Protein AF-A0A520PS59-F1 (afdb_monomer_lite)

Sequence (248 aa):
MQRLPAQDRELFELVSRAAFVNPFGDERDALDIRIAQTEGDDPDLLNRLVRRIEGRLSALEEKGDLTPDAFPHDDWRLLEHAILFEAFHRFAERLDALIEEQLAAGEEPVEIDIAAAVLSRLTSRGLDRAHACRMLAFIWQLRRAYYFIASGLTGVSPSMRRLREAIWNDVFTHDLERYERTLHDRLEDFSVILRGETGTGKGAAAAAIGRSGFVPFDEDRGRFASSFTELFVPINLSQFPESLIESE

Radius of gyration: 19.74 Å; chains: 1; bounding box: 42×39×67 Å

Secondary structure (DSSP, 8-state):
-PPPPHHHHHHHHHHHHHHHS-TTSHHHHHHHHHHHT--S--TTHHHHHHHHHHHHHHHHHTTS---GGGS-HHHHHHHHHHHHHHHHHHTHHHHHHHHHHHHHHTTSPPB-TTHHHHHHHHHTTT--HHHHHHHHHHHHHHHHHHHHHHHHS---SHHHHHHHHHHHHHHH-S-HHHHHHHTTTTGGGS-------TTSSHHHHHHHHHTTS---EETTTTEESS-TTTT-----GGGS-GGGS---

Structure (mmCIF, N/CA/C/O backbone):
data_AF-A0A520PS59-F1
#
_entry.id   AF-A0A520PS59-F1
#
loop_
_atom_site.group_PDB
_atom_site.id
_atom_site.type_symbol
_atom_site.label_atom_id
_atom_site.label_alt_id
_atom_site.label_comp_id
_atom_site.label_asym_id
_atom_site.label_entity_id
_atom_site.label_seq_id
_atom_site.pdbx_PDB_ins_code
_atom_site.Cartn_x
_atom_site.Cartn_y
_atom_site.Cartn_z
_atom_site.occupancy
_atom_site.B_iso_or_equiv
_atom_site.auth_seq_id
_atom_site.auth_comp_id
_atom_site.auth_asym_id
_atom_site.auth_atom_id
_atom_site.pdbx_PDB_model_num
ATOM 1 N N . MET A 1 1 ? -24.982 3.875 18.35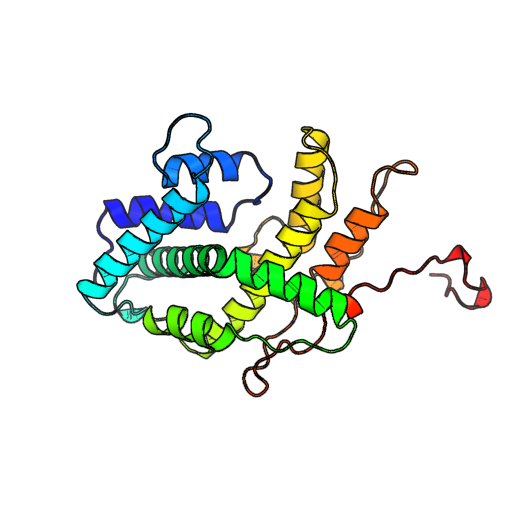5 1.00 78.88 1 MET A N 1
ATOM 2 C CA . MET A 1 1 ? -23.779 4.248 17.590 1.00 78.88 1 MET A CA 1
ATOM 3 C C . MET A 1 1 ? -22.917 5.154 18.456 1.00 78.88 1 MET A C 1
ATOM 5 O O . MET A 1 1 ? -23.380 6.211 18.878 1.00 78.88 1 MET A O 1
ATOM 9 N N . GLN A 1 2 ? -21.723 4.692 18.799 1.00 86.56 2 GLN A N 1
ATOM 10 C CA . GLN A 1 2 ? -20.669 5.427 19.487 1.00 86.56 2 GLN A CA 1
ATOM 11 C C . GLN A 1 2 ? -19.962 6.366 18.504 1.00 86.56 2 GLN A C 1
ATOM 13 O O . GLN A 1 2 ? -19.853 6.058 17.324 1.00 86.56 2 GLN A O 1
ATOM 18 N N . ARG A 1 3 ? -19.476 7.514 18.986 1.00 89.44 3 ARG A N 1
ATOM 19 C CA . ARG A 1 3 ? -18.611 8.405 18.200 1.00 89.44 3 ARG A CA 1
ATOM 20 C C . ARG A 1 3 ? -17.149 8.206 18.561 1.00 89.44 3 ARG A C 1
ATOM 22 O O . ARG A 1 3 ? -16.837 7.875 19.709 1.00 89.44 3 ARG A O 1
ATOM 29 N N . LEU A 1 4 ? -16.269 8.475 17.606 1.00 91.75 4 LEU A N 1
ATOM 30 C CA . LEU A 1 4 ? -14.841 8.559 17.877 1.00 91.75 4 LEU A CA 1
ATOM 31 C C . LEU A 1 4 ? -14.546 9.687 18.879 1.00 91.75 4 LEU A C 1
ATOM 33 O O . LEU A 1 4 ? -15.098 10.788 18.756 1.00 91.75 4 LEU A O 1
ATOM 37 N N . PRO A 1 5 ? -13.657 9.459 19.862 1.00 92.81 5 PRO A N 1
ATOM 38 C CA . PRO A 1 5 ? -13.093 10.545 20.650 1.00 92.81 5 PRO A CA 1
ATOM 39 C C . PRO A 1 5 ? -12.444 11.590 19.735 1.00 92.81 5 PRO A C 1
ATOM 41 O O . PRO A 1 5 ? -11.821 11.240 18.736 1.00 92.81 5 PRO A O 1
ATOM 44 N N . ALA A 1 6 ? -12.543 12.875 20.087 1.00 93.56 6 ALA A N 1
ATOM 45 C CA . ALA A 1 6 ? -12.080 13.968 19.222 1.00 93.56 6 ALA A CA 1
ATOM 46 C C . ALA A 1 6 ? -10.607 13.827 18.785 1.00 93.56 6 ALA A C 1
ATOM 48 O O . ALA A 1 6 ? -10.287 14.074 17.629 1.00 93.56 6 ALA A O 1
ATOM 49 N N . GLN A 1 7 ? -9.735 13.366 19.688 1.00 92.38 7 GLN A N 1
ATOM 50 C CA . GLN A 1 7 ? -8.316 13.129 19.395 1.00 92.38 7 GLN A CA 1
ATOM 51 C C . GLN A 1 7 ? -8.095 11.970 18.409 1.00 92.38 7 GLN A C 1
ATOM 53 O O . GLN A 1 7 ? -7.200 12.044 17.573 1.00 92.38 7 GLN A O 1
ATOM 58 N N . ASP A 1 8 ? -8.904 10.908 18.498 1.00 95.06 8 ASP A N 1
ATOM 59 C CA . ASP A 1 8 ? -8.833 9.774 17.567 1.00 95.06 8 ASP A CA 1
ATOM 60 C C . ASP A 1 8 ? -9.339 10.181 16.191 1.00 95.06 8 ASP A C 1
ATOM 62 O O . ASP A 1 8 ? -8.720 9.863 15.182 1.00 95.06 8 ASP A O 1
ATOM 66 N N . ARG A 1 9 ? -10.426 10.957 16.155 1.00 96.50 9 ARG A N 1
ATOM 67 C CA . ARG A 1 9 ? -10.966 11.501 14.914 1.00 96.50 9 ARG A CA 1
ATOM 68 C C . ARG A 1 9 ? -9.954 12.395 14.198 1.00 96.50 9 ARG A C 1
ATOM 70 O O . ARG A 1 9 ? -9.712 12.182 13.018 1.00 96.50 9 ARG A O 1
ATOM 77 N N . GLU A 1 10 ? -9.329 13.338 14.902 1.00 96.69 10 GLU A N 1
ATOM 78 C CA . GLU A 1 10 ? -8.304 14.219 14.323 1.00 96.69 10 GLU A CA 1
ATOM 79 C C . GLU A 1 10 ? -7.117 13.418 13.762 1.00 96.69 10 GLU A C 1
ATOM 81 O O . GLU A 1 10 ? -6.660 13.670 12.647 1.00 96.69 10 GLU A O 1
ATOM 86 N N . LEU A 1 11 ? -6.644 12.409 14.503 1.00 97.31 11 LEU A N 1
ATOM 87 C CA . LEU A 1 11 ? -5.582 11.525 14.030 1.00 97.31 11 LEU A CA 1
ATOM 88 C C . LEU A 1 11 ? -6.008 10.755 12.776 1.00 97.31 11 LEU A C 1
ATOM 90 O O . LEU A 1 11 ? -5.278 10.743 11.788 1.00 97.31 11 LEU A O 1
ATOM 94 N N . PHE A 1 12 ? -7.173 10.110 12.800 1.00 97.94 12 PHE A N 1
ATOM 95 C CA . PHE A 1 12 ? -7.631 9.287 11.685 1.00 97.94 12 PHE A CA 1
ATOM 96 C C . PHE A 1 12 ? -8.031 10.117 10.462 1.00 97.94 12 PHE A C 1
ATOM 98 O O . PHE A 1 12 ? -7.916 9.623 9.346 1.00 97.94 12 PHE A O 1
ATOM 105 N N . GLU A 1 13 ? -8.393 11.393 10.617 1.00 98.00 13 GLU A N 1
ATOM 106 C CA . GLU A 1 13 ? -8.518 12.335 9.497 1.00 98.00 13 GLU A CA 1
ATOM 107 C C . GLU A 1 13 ? -7.164 12.569 8.804 1.00 98.00 13 GLU A C 1
ATOM 109 O O . GLU A 1 13 ? -7.100 12.584 7.572 1.00 98.00 13 GLU A O 1
ATOM 114 N N . LEU A 1 14 ? -6.065 12.687 9.561 1.00 98.06 14 LEU A N 1
ATOM 115 C CA . LEU A 1 14 ? -4.718 12.778 8.982 1.00 98.06 14 LEU A CA 1
ATOM 116 C C . LEU A 1 14 ? -4.303 11.477 8.296 1.00 98.06 14 LEU A C 1
ATOM 118 O O . LEU A 1 14 ? -3.811 11.523 7.171 1.00 98.06 14 LEU A O 1
ATOM 122 N N . VAL A 1 15 ? -4.533 10.332 8.943 1.00 97.94 15 VAL A N 1
ATOM 123 C CA . VAL A 1 15 ? -4.216 9.007 8.383 1.00 97.94 15 VAL A CA 1
ATOM 124 C C . VAL A 1 15 ? -5.022 8.747 7.117 1.00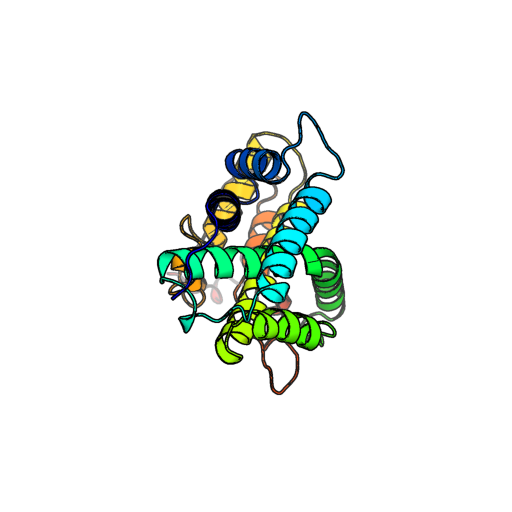 97.94 15 VAL A C 1
ATOM 126 O O . VAL A 1 15 ? -4.463 8.333 6.107 1.00 97.94 15 VAL A O 1
ATOM 129 N N . SER A 1 16 ? -6.318 9.067 7.136 1.00 97.00 16 SER A N 1
ATOM 130 C CA . SER A 1 16 ? -7.178 8.988 5.962 1.00 97.00 16 SER A CA 1
ATOM 131 C C . SER A 1 16 ? -6.608 9.825 4.826 1.00 97.00 16 SER A C 1
ATOM 133 O O . SER A 1 16 ? -6.505 9.319 3.722 1.00 97.00 16 SER A O 1
ATOM 135 N N . ARG A 1 17 ? -6.190 11.073 5.063 1.00 96.88 17 ARG A N 1
ATOM 136 C CA . ARG A 1 17 ? -5.547 11.871 4.008 1.00 96.88 17 ARG A CA 1
ATOM 137 C C . ARG A 1 17 ? -4.250 11.229 3.515 1.00 96.88 17 ARG A C 1
ATOM 139 O O . ARG A 1 17 ? -4.060 11.120 2.310 1.00 96.88 17 ARG A O 1
ATOM 146 N N . ALA A 1 18 ? -3.395 10.766 4.426 1.00 96.69 18 ALA A N 1
ATOM 147 C CA . ALA A 1 18 ? -2.115 10.139 4.089 1.00 96.69 18 ALA A CA 1
ATOM 148 C C . ALA A 1 18 ? -2.280 8.867 3.240 1.00 96.69 18 ALA A C 1
ATOM 150 O O . ALA A 1 18 ? -1.415 8.566 2.418 1.00 96.69 18 ALA A O 1
ATOM 151 N N . ALA A 1 19 ? -3.385 8.139 3.425 1.00 94.19 19 ALA A N 1
ATOM 152 C CA . ALA A 1 19 ? -3.718 6.937 2.668 1.00 94.19 19 ALA A CA 1
ATOM 153 C C . ALA A 1 19 ? -4.067 7.212 1.192 1.00 94.19 19 ALA A C 1
ATOM 155 O O . ALA A 1 19 ? -3.813 6.348 0.360 1.00 94.19 19 ALA A O 1
ATOM 156 N N . PHE A 1 20 ? -4.623 8.387 0.862 1.00 94.00 20 PHE A N 1
ATOM 157 C CA . PHE A 1 20 ? -5.093 8.703 -0.500 1.00 94.00 20 PHE A CA 1
ATOM 158 C C . PHE A 1 20 ? -4.221 9.704 -1.263 1.00 94.00 20 PHE A C 1
ATOM 160 O O . PHE A 1 20 ? -4.385 9.842 -2.475 1.00 94.00 20 PHE A O 1
ATOM 167 N N . VAL A 1 21 ? -3.300 10.409 -0.600 1.00 95.62 21 VAL A N 1
ATOM 168 C CA . VAL A 1 21 ? -2.315 11.243 -1.307 1.00 95.62 21 VAL A CA 1
ATOM 169 C C . VAL A 1 21 ? -1.244 10.380 -1.973 1.00 95.62 21 VAL A C 1
ATOM 171 O O . VAL A 1 21 ? -0.973 9.252 -1.561 1.00 95.62 21 VAL A O 1
ATOM 174 N N . ASN A 1 22 ? -0.591 10.932 -2.993 1.00 96.62 22 ASN A N 1
ATOM 175 C CA . ASN A 1 22 ? 0.493 10.252 -3.689 1.00 96.62 22 ASN A CA 1
ATOM 176 C C . ASN A 1 22 ? 1.676 9.982 -2.733 1.00 96.62 22 ASN A C 1
ATOM 178 O O . ASN A 1 22 ? 2.192 10.935 -2.142 1.00 96.62 22 ASN A O 1
ATOM 182 N N . PRO A 1 23 ? 2.157 8.731 -2.603 1.00 96.31 23 PRO A N 1
ATOM 183 C CA . PRO A 1 23 ? 3.205 8.374 -1.649 1.00 96.31 23 PRO A CA 1
ATOM 184 C C . PRO A 1 23 ? 4.585 8.952 -1.991 1.00 96.31 23 PRO A C 1
ATOM 186 O O . PRO A 1 23 ? 5.493 8.867 -1.172 1.00 96.31 23 PRO A O 1
ATOM 189 N N . PHE A 1 24 ? 4.760 9.521 -3.188 1.00 96.62 24 PHE A N 1
ATOM 190 C CA . PHE A 1 24 ? 5.997 10.176 -3.615 1.00 96.62 24 PHE A CA 1
ATOM 191 C C . PHE A 1 24 ? 5.923 11.707 -3.564 1.00 96.62 24 PHE A C 1
ATOM 193 O O . PHE A 1 24 ? 6.913 12.358 -3.892 1.00 96.62 24 PHE A O 1
ATOM 200 N N . GLY A 1 25 ? 4.774 12.276 -3.188 1.00 94.75 25 GLY A N 1
ATOM 201 C CA . GLY A 1 25 ? 4.555 13.720 -3.154 1.00 94.75 25 GLY A CA 1
ATOM 202 C C . GLY A 1 25 ? 4.915 14.369 -1.816 1.00 94.75 25 GLY A C 1
ATOM 203 O O . GLY A 1 25 ? 4.859 13.743 -0.761 1.00 94.75 25 GLY A O 1
ATOM 204 N N . ASP A 1 26 ? 5.202 15.672 -1.845 1.00 94.56 26 ASP A N 1
ATOM 205 C CA . ASP A 1 26 ? 5.560 16.452 -0.646 1.00 94.56 26 ASP A CA 1
ATOM 206 C C . ASP A 1 26 ? 4.434 16.488 0.410 1.00 94.56 26 ASP A C 1
ATOM 208 O O . ASP A 1 26 ? 4.698 16.589 1.609 1.00 94.56 26 ASP A O 1
ATOM 212 N N . GLU A 1 27 ? 3.165 16.387 -0.012 1.00 95.31 27 GLU A N 1
ATOM 213 C CA . GLU A 1 27 ? 2.033 16.315 0.922 1.00 95.31 27 GLU A CA 1
ATOM 214 C C . GLU A 1 27 ? 2.097 15.053 1.792 1.00 95.31 27 GLU A C 1
ATOM 216 O O . GLU A 1 27 ? 1.751 15.120 2.975 1.00 95.31 27 GLU A O 1
ATOM 221 N N . ARG A 1 28 ? 2.576 13.926 1.246 1.00 95.56 28 ARG A N 1
ATOM 222 C CA . ARG A 1 28 ? 2.731 12.691 2.016 1.00 95.56 28 ARG A CA 1
ATOM 223 C C . ARG A 1 28 ? 3.760 12.868 3.126 1.00 95.56 28 ARG A C 1
ATOM 225 O O . ARG A 1 28 ? 3.442 12.580 4.277 1.00 95.56 28 ARG A O 1
ATOM 232 N N . ASP A 1 29 ? 4.929 13.417 2.800 1.00 93.75 29 ASP A N 1
ATOM 233 C CA . ASP A 1 29 ? 5.997 13.685 3.772 1.00 93.75 29 ASP A CA 1
ATOM 234 C C . ASP A 1 29 ? 5.482 14.581 4.918 1.00 93.75 29 ASP A C 1
ATOM 236 O O . ASP A 1 29 ? 5.679 14.296 6.102 1.00 93.75 29 ASP A O 1
ATOM 240 N N . ALA A 1 30 ? 4.743 15.644 4.577 1.00 94.56 30 ALA A N 1
ATOM 241 C CA . ALA A 1 30 ? 4.166 16.557 5.561 1.00 94.56 30 ALA A CA 1
ATOM 242 C C . ALA A 1 30 ? 3.101 15.893 6.455 1.00 94.56 30 ALA A C 1
ATOM 244 O O . ALA A 1 30 ? 3.003 16.212 7.644 1.00 94.56 30 ALA A O 1
ATOM 245 N N . LEU A 1 31 ? 2.282 14.994 5.902 1.00 96.31 31 LEU A N 1
ATOM 246 C CA . LEU A 1 31 ? 1.282 14.248 6.668 1.00 96.31 31 LEU A CA 1
ATOM 247 C C . LEU A 1 31 ? 1.937 13.234 7.607 1.00 96.31 31 LEU A C 1
ATOM 249 O O . LEU A 1 31 ? 1.556 13.187 8.777 1.00 96.31 31 LEU A O 1
ATOM 253 N N . ASP A 1 32 ? 2.946 12.496 7.147 1.00 95.44 32 ASP A N 1
ATOM 254 C CA . ASP A 1 32 ? 3.640 11.491 7.958 1.00 95.44 32 ASP A CA 1
ATOM 255 C C . ASP A 1 32 ? 4.314 12.133 9.183 1.00 95.44 32 ASP A C 1
ATOM 257 O O . ASP A 1 32 ? 4.133 11.652 10.305 1.00 95.44 32 ASP A O 1
ATOM 261 N N . ILE A 1 33 ? 4.970 13.291 9.016 1.00 94.44 33 ILE A N 1
ATOM 262 C CA . ILE A 1 33 ? 5.545 14.080 10.125 1.00 94.44 33 ILE A CA 1
ATOM 263 C C . ILE A 1 33 ? 4.464 14.505 11.133 1.00 94.44 33 ILE A C 1
ATOM 265 O O . ILE A 1 33 ? 4.642 14.363 12.348 1.00 94.44 33 ILE A O 1
ATOM 269 N N . ARG A 1 34 ? 3.313 14.993 10.649 1.00 94.81 34 ARG A N 1
ATOM 270 C CA . ARG A 1 34 ? 2.196 15.425 11.510 1.00 94.81 34 ARG A CA 1
ATOM 271 C C . ARG A 1 34 ? 1.569 14.268 12.282 1.00 94.81 34 ARG A C 1
ATOM 273 O O . ARG A 1 34 ? 1.251 14.439 13.458 1.00 94.81 34 ARG A O 1
ATOM 280 N N . ILE A 1 35 ? 1.394 13.112 11.642 1.00 95.38 35 ILE A N 1
ATOM 281 C CA . ILE A 1 35 ? 0.863 11.898 12.276 1.00 95.38 35 ILE A CA 1
ATOM 282 C C . ILE A 1 35 ? 1.846 11.405 13.340 1.00 95.38 35 ILE A C 1
ATOM 284 O O . ILE A 1 35 ? 1.437 11.119 14.467 1.00 95.38 35 ILE A O 1
ATOM 288 N N . ALA A 1 36 ? 3.140 11.351 13.018 1.00 93.62 36 ALA A N 1
ATOM 289 C CA . ALA A 1 36 ? 4.179 10.948 13.960 1.00 93.62 36 ALA A CA 1
ATOM 290 C C . ALA A 1 36 ? 4.330 11.919 15.142 1.00 93.62 36 ALA A C 1
ATOM 292 O O . ALA A 1 36 ? 4.761 11.494 16.214 1.00 93.62 36 ALA A O 1
ATOM 293 N N . GLN A 1 37 ? 3.948 13.192 14.966 1.00 91.56 37 GLN A N 1
ATOM 294 C CA . GLN A 1 37 ? 4.253 14.294 15.887 1.00 91.56 37 GLN A CA 1
ATOM 295 C C . GLN A 1 37 ? 5.756 14.390 16.177 1.00 91.56 37 GLN A C 1
ATOM 297 O O . GLN A 1 37 ? 6.173 14.519 17.328 1.00 91.56 37 GLN A O 1
ATOM 302 N N . THR A 1 38 ? 6.561 14.290 15.121 1.00 87.94 38 THR A N 1
ATOM 303 C CA . THR A 1 38 ? 8.017 14.442 15.194 1.00 87.94 38 THR A CA 1
ATOM 304 C C . THR A 1 38 ? 8.451 15.765 14.566 1.00 87.94 38 THR A C 1
ATOM 306 O O . THR A 1 38 ? 7.679 16.412 13.855 1.00 87.94 38 THR A O 1
ATOM 309 N N . GLU A 1 39 ? 9.685 16.175 14.840 1.00 80.06 39 GLU A N 1
ATOM 310 C CA . GLU A 1 39 ? 10.307 17.368 14.267 1.00 80.06 39 GLU A CA 1
ATOM 311 C C . GLU A 1 39 ? 11.635 16.990 13.605 1.00 80.06 39 GLU A C 1
ATOM 313 O O . GLU A 1 39 ? 12.384 16.163 14.123 1.00 80.06 39 GLU A O 1
ATOM 318 N N . GLY A 1 40 ? 11.954 17.642 12.486 1.00 76.31 40 GLY A N 1
ATOM 319 C CA . GLY A 1 40 ? 13.201 17.403 11.761 1.00 76.31 40 GLY A CA 1
ATOM 320 C C . GLY A 1 40 ? 13.221 16.085 10.983 1.00 76.31 40 GLY A C 1
ATOM 321 O O . GLY A 1 40 ? 12.179 15.534 10.634 1.00 76.31 40 GLY A O 1
ATOM 322 N N . ASP A 1 41 ? 14.431 15.630 10.663 1.00 82.19 41 ASP A N 1
ATOM 323 C CA . ASP A 1 41 ? 14.678 14.370 9.959 1.00 82.19 41 ASP A CA 1
ATOM 324 C C . ASP A 1 41 ? 14.733 13.227 10.985 1.00 82.19 41 ASP A C 1
ATOM 326 O O . ASP A 1 41 ? 15.689 13.121 11.757 1.00 82.19 41 ASP A O 1
ATOM 330 N N . ASP A 1 42 ? 13.668 12.424 11.047 1.00 87.44 42 ASP A N 1
ATOM 331 C CA . ASP A 1 42 ? 13.532 11.286 11.961 1.00 87.44 42 ASP A CA 1
ATOM 332 C C . ASP A 1 42 ? 13.659 9.972 11.175 1.00 87.44 42 ASP A C 1
ATOM 334 O O . ASP A 1 42 ? 12.712 9.573 10.490 1.00 87.44 42 ASP A O 1
ATOM 338 N N . PRO A 1 43 ? 14.791 9.253 11.287 1.00 87.69 43 PRO A N 1
ATOM 339 C CA . PRO A 1 43 ? 14.996 7.996 10.570 1.00 87.69 43 PRO A CA 1
ATOM 340 C C . PRO A 1 43 ? 13.983 6.897 10.928 1.00 87.69 43 PRO A C 1
ATOM 342 O O . PRO A 1 43 ? 13.838 5.941 10.172 1.00 87.69 43 PRO A O 1
ATOM 345 N N . ASP A 1 44 ? 13.293 7.012 12.071 1.00 91.19 44 ASP A N 1
ATOM 346 C CA . ASP A 1 44 ? 12.292 6.047 12.548 1.00 91.19 4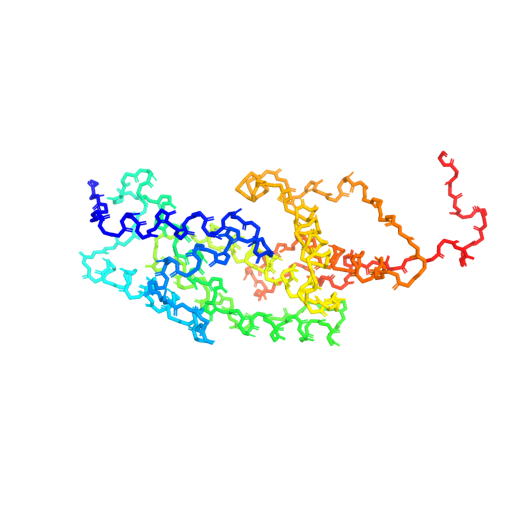4 ASP A CA 1
ATOM 347 C C . ASP A 1 44 ? 10.849 6.554 12.353 1.00 91.19 44 ASP A C 1
ATOM 349 O O . ASP A 1 44 ? 9.908 5.982 12.913 1.00 91.19 44 ASP A O 1
ATOM 353 N N . LEU A 1 45 ? 10.657 7.624 11.564 1.00 93.31 45 LEU A N 1
ATOM 354 C CA . LEU A 1 45 ? 9.371 8.297 11.336 1.00 93.31 45 LEU A CA 1
ATOM 355 C C . LEU A 1 45 ? 8.235 7.302 11.067 1.00 93.31 45 LEU A C 1
ATOM 357 O O . LEU A 1 45 ? 7.198 7.336 11.737 1.00 93.31 45 LEU A O 1
ATOM 361 N N . LEU A 1 46 ? 8.454 6.384 10.121 1.00 92.00 46 LEU A N 1
ATOM 362 C CA . LEU A 1 46 ? 7.455 5.404 9.705 1.00 92.00 46 LEU A CA 1
ATOM 363 C C . LEU A 1 46 ? 7.081 4.428 10.828 1.00 92.00 46 LEU A C 1
ATOM 365 O O . LEU A 1 46 ? 5.906 4.162 11.067 1.00 92.00 46 LEU A O 1
ATOM 369 N N . ASN A 1 47 ? 8.052 3.919 11.579 1.00 92.62 47 ASN A N 1
ATOM 370 C CA . ASN A 1 47 ? 7.747 3.011 12.683 1.00 92.62 47 ASN A CA 1
ATOM 371 C C . ASN A 1 47 ? 7.012 3.735 13.813 1.00 92.62 47 ASN A C 1
ATOM 373 O O . ASN A 1 47 ? 6.094 3.172 14.413 1.00 92.62 47 ASN A O 1
ATOM 377 N N . ARG A 1 48 ? 7.373 4.991 14.104 1.00 93.62 48 ARG A N 1
ATOM 378 C CA . ARG A 1 48 ? 6.676 5.802 15.113 1.00 93.62 48 ARG A CA 1
ATOM 379 C C . ARG A 1 48 ? 5.226 6.058 14.731 1.00 93.62 48 ARG A C 1
ATOM 381 O O . ARG A 1 48 ? 4.346 5.862 15.571 1.00 93.62 48 ARG A O 1
ATOM 388 N N . LEU A 1 49 ? 4.970 6.473 13.489 1.00 95.50 49 LEU A N 1
ATOM 389 C CA . LEU A 1 49 ? 3.609 6.766 13.040 1.00 95.50 49 LEU A CA 1
ATOM 390 C C . LEU A 1 49 ? 2.746 5.496 13.026 1.00 95.50 49 LEU A C 1
ATOM 392 O O . LEU A 1 49 ? 1.630 5.525 13.541 1.00 95.50 49 LEU A O 1
ATOM 396 N N . VAL A 1 50 ? 3.282 4.357 12.568 1.00 95.31 50 VAL A N 1
ATOM 397 C CA . VAL A 1 50 ? 2.560 3.072 12.576 1.00 95.31 50 VAL A CA 1
ATOM 398 C C . VAL A 1 50 ? 2.262 2.611 14.003 1.00 95.31 50 VAL A C 1
ATOM 400 O O . VAL A 1 50 ? 1.111 2.302 14.305 1.00 95.31 50 VAL A O 1
ATOM 403 N N . ARG A 1 51 ? 3.242 2.653 14.919 1.00 95.56 51 ARG A N 1
ATOM 404 C CA . ARG A 1 51 ? 3.030 2.307 16.340 1.00 95.56 51 ARG A CA 1
ATOM 405 C C . ARG A 1 51 ? 1.989 3.196 17.008 1.00 95.56 51 ARG A C 1
ATOM 407 O O . ARG A 1 51 ? 1.219 2.724 17.842 1.00 95.56 51 ARG A O 1
ATOM 414 N N . ARG A 1 52 ? 1.960 4.485 16.664 1.00 96.00 52 ARG A N 1
ATOM 415 C CA . ARG A 1 52 ? 0.950 5.417 17.172 1.00 96.00 52 ARG A CA 1
ATOM 416 C C . ARG A 1 52 ? -0.447 4.999 16.720 1.00 96.00 52 ARG A C 1
ATOM 418 O O . ARG A 1 52 ? -1.344 4.937 17.556 1.00 96.00 52 ARG A O 1
ATOM 425 N N . ILE A 1 53 ? -0.627 4.718 15.429 1.00 96.75 53 ILE A N 1
ATOM 426 C CA . ILE A 1 53 ? -1.915 4.287 14.870 1.00 96.75 53 ILE A CA 1
ATOM 427 C C . ILE A 1 53 ? -2.340 2.958 15.500 1.00 96.75 53 ILE A C 1
ATOM 429 O O . ILE A 1 53 ? -3.454 2.862 16.009 1.00 96.75 53 ILE A O 1
ATOM 433 N N . GLU A 1 54 ? -1.437 1.975 15.555 1.00 95.56 54 GLU A N 1
ATOM 434 C CA . GLU A 1 54 ? -1.688 0.674 16.181 1.00 95.56 54 GLU A CA 1
ATOM 435 C C . GLU A 1 54 ? -2.114 0.831 17.645 1.00 95.56 54 GLU A C 1
ATOM 437 O O . GLU A 1 54 ? -3.140 0.289 18.043 1.00 95.56 54 GLU A O 1
ATOM 442 N N . GLY A 1 55 ? -1.398 1.639 18.433 1.00 95.44 55 GLY A N 1
ATOM 443 C CA . GLY A 1 55 ? -1.743 1.887 19.833 1.00 95.44 55 GLY A CA 1
ATOM 444 C C . GLY A 1 55 ? -3.126 2.520 20.018 1.00 95.44 55 GLY A C 1
ATOM 445 O O . GLY A 1 55 ? -3.821 2.197 20.982 1.00 95.44 55 GLY A O 1
ATOM 446 N N . ARG A 1 56 ? -3.557 3.400 19.102 1.00 95.38 56 ARG A N 1
ATOM 447 C CA . ARG A 1 56 ? -4.909 3.987 19.142 1.00 95.38 56 ARG A CA 1
ATOM 448 C C . ARG A 1 56 ? -5.989 2.992 18.731 1.00 95.38 56 ARG A C 1
ATOM 450 O O . ARG A 1 56 ? -7.021 2.957 19.394 1.00 95.38 56 ARG A O 1
ATOM 457 N N . LEU A 1 57 ? -5.748 2.175 17.706 1.00 95.00 57 LEU A N 1
ATOM 458 C CA . LEU A 1 57 ? -6.671 1.110 17.300 1.00 95.00 57 LEU A CA 1
ATOM 459 C C . LEU A 1 57 ? -6.859 0.086 18.429 1.00 95.00 57 LEU A C 1
ATOM 461 O O . LEU A 1 57 ? -7.991 -0.148 18.844 1.00 95.00 57 LEU A O 1
ATOM 465 N N . SER A 1 58 ? -5.769 -0.413 19.022 1.00 94.06 58 SER A N 1
ATOM 466 C CA . SER A 1 58 ? -5.829 -1.366 20.140 1.00 94.06 58 SER A CA 1
ATOM 467 C C . SER A 1 58 ? -6.560 -0.793 21.361 1.00 94.06 58 SER A C 1
ATOM 469 O O . SER A 1 58 ? -7.378 -1.471 21.972 1.00 94.06 58 SER A O 1
ATOM 471 N N . ALA A 1 59 ? -6.339 0.483 21.698 1.00 93.50 59 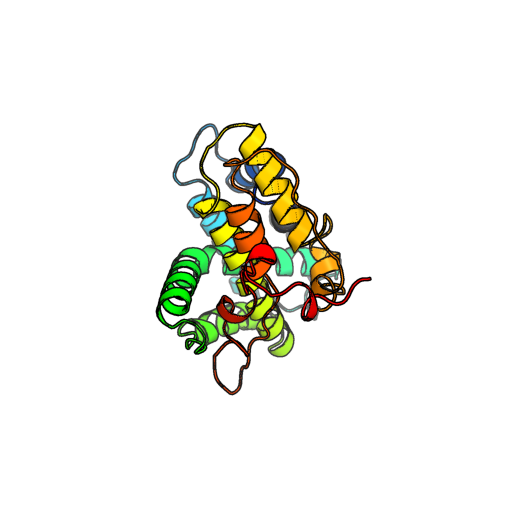ALA A N 1
ATOM 472 C CA . ALA A 1 59 ? -7.038 1.128 22.814 1.00 93.50 59 ALA A CA 1
ATOM 473 C C . ALA A 1 59 ? -8.547 1.325 22.569 1.00 93.50 59 ALA A C 1
ATOM 475 O O . ALA A 1 59 ? -9.302 1.529 23.525 1.00 93.50 59 ALA A O 1
ATOM 476 N N . LEU A 1 60 ? -8.989 1.342 21.307 1.00 92.19 60 LEU A N 1
ATOM 477 C CA . LEU A 1 60 ? -10.407 1.360 20.955 1.00 92.19 60 LEU A CA 1
ATOM 478 C C . LEU A 1 60 ? -10.998 -0.054 20.994 1.00 92.19 60 LEU A C 1
ATOM 480 O O . LEU A 1 60 ? -12.075 -0.209 21.561 1.00 92.19 60 LEU A O 1
ATOM 484 N N . GLU A 1 61 ? -10.271 -1.062 20.502 1.00 90.00 61 GLU A N 1
ATOM 485 C CA . GLU A 1 61 ? -10.642 -2.486 20.603 1.00 90.00 61 GLU A CA 1
ATOM 486 C C . GLU A 1 61 ? -10.829 -2.933 22.060 1.00 90.00 61 GLU A C 1
ATOM 488 O O . GLU A 1 61 ? -11.810 -3.589 22.396 1.00 90.00 61 GLU A O 1
ATOM 493 N N . GLU A 1 62 ? -9.938 -2.518 22.968 1.00 89.31 62 GLU A N 1
ATOM 494 C CA . GLU A 1 62 ? -10.051 -2.825 24.403 1.00 89.31 62 GLU A CA 1
ATOM 495 C C . GLU A 1 62 ? -11.319 -2.242 25.052 1.00 89.31 62 GLU A C 1
ATOM 497 O O . GLU A 1 62 ? -11.777 -2.732 26.086 1.00 89.31 62 GLU A O 1
ATOM 502 N N . LYS A 1 63 ? -11.893 -1.180 24.470 1.00 86.00 63 LYS A N 1
ATOM 503 C CA . LYS A 1 63 ? -13.111 -0.526 24.975 1.00 86.00 63 LYS A CA 1
ATOM 504 C C . LYS A 1 63 ? -14.392 -1.114 24.388 1.00 86.00 63 LYS A C 1
ATOM 506 O O . LYS A 1 63 ? -15.467 -0.803 24.904 1.00 86.00 63 LYS A O 1
ATOM 511 N N . GLY A 1 64 ? -14.294 -1.926 23.340 1.00 82.12 64 GLY A N 1
ATOM 512 C CA . GLY A 1 64 ? -15.423 -2.574 22.686 1.00 82.12 64 GLY A CA 1
ATOM 513 C C . GLY A 1 64 ? -15.116 -2.965 21.245 1.00 82.12 64 GLY A C 1
ATOM 514 O O . GLY A 1 64 ? -14.132 -2.523 20.655 1.00 82.12 64 GLY A O 1
ATOM 515 N N . ASP A 1 65 ? -15.997 -3.776 20.666 1.00 78.81 65 ASP A N 1
ATOM 516 C CA . ASP A 1 65 ? -15.806 -4.292 19.315 1.00 78.81 65 ASP A CA 1
ATOM 517 C C . ASP A 1 65 ? -15.839 -3.164 18.273 1.00 78.81 65 ASP A C 1
ATOM 519 O O . ASP A 1 65 ? -16.802 -2.393 18.171 1.00 78.81 65 ASP A O 1
ATOM 523 N N . LEU A 1 66 ? -14.789 -3.101 17.452 1.00 87.75 66 LEU A N 1
ATOM 524 C CA . LEU A 1 66 ? -14.761 -2.263 16.261 1.00 87.75 66 LEU A CA 1
ATOM 525 C C . LEU A 1 66 ? -15.643 -2.921 15.204 1.00 87.75 66 LEU A C 1
ATOM 527 O O . LEU A 1 66 ? -15.225 -3.869 14.551 1.00 87.75 66 LEU A O 1
ATOM 531 N N . THR A 1 67 ? -16.878 -2.449 15.060 1.00 87.94 67 THR A N 1
ATOM 532 C CA . THR A 1 67 ? -17.808 -2.931 14.031 1.00 87.94 67 THR A CA 1
ATOM 533 C C . THR A 1 67 ? -18.399 -1.755 13.257 1.00 87.94 67 THR A C 1
ATOM 535 O O . THR A 1 67 ? -18.615 -0.696 13.856 1.00 87.94 67 THR A O 1
ATOM 538 N N . PRO A 1 68 ? -18.714 -1.919 11.958 1.00 89.00 68 PRO A N 1
ATOM 539 C CA . PRO A 1 68 ? -19.325 -0.859 11.156 1.00 89.00 68 PRO A CA 1
ATOM 540 C C . PRO A 1 68 ? -20.594 -0.274 11.789 1.00 89.00 68 PRO A C 1
ATOM 542 O O . PRO A 1 68 ? -20.749 0.943 11.868 1.00 89.00 68 PRO A O 1
ATOM 545 N N . ASP A 1 69 ? -21.465 -1.128 12.333 1.00 90.62 69 ASP A N 1
ATOM 546 C CA . ASP A 1 69 ? -22.744 -0.717 12.930 1.00 90.62 69 ASP A CA 1
ATOM 547 C C . ASP A 1 69 ? -22.585 0.041 14.260 1.00 90.62 69 ASP A C 1
ATOM 549 O O . ASP A 1 69 ? -23.501 0.742 14.716 1.00 90.62 69 ASP A O 1
ATOM 553 N N . ALA A 1 70 ? -21.421 -0.069 14.907 1.00 90.69 70 ALA A N 1
ATOM 554 C CA . ALA A 1 70 ? -21.146 0.637 16.148 1.00 90.69 70 ALA A CA 1
ATOM 555 C C . ALA A 1 70 ? -20.879 2.133 15.930 1.00 90.69 70 ALA A C 1
ATOM 557 O O . ALA A 1 70 ? -21.099 2.898 16.870 1.00 90.69 70 ALA A O 1
ATOM 558 N N . PHE A 1 71 ? -20.493 2.582 14.730 1.00 93.31 71 PHE A N 1
ATOM 559 C CA . PHE A 1 71 ? -20.050 3.958 14.470 1.00 93.31 71 PHE A CA 1
ATOM 560 C C . PHE A 1 71 ? -20.871 4.651 13.375 1.00 93.31 71 PHE A C 1
ATOM 562 O O . PHE A 1 71 ? -21.325 4.000 12.439 1.00 93.31 71 PHE A O 1
ATOM 569 N N . PRO A 1 72 ? -21.082 5.983 13.445 1.00 94.31 72 PRO A N 1
ATOM 570 C CA . PRO A 1 72 ? -21.566 6.754 12.303 1.00 94.31 72 PRO A CA 1
ATOM 571 C C . PRO A 1 72 ? -20.713 6.486 11.067 1.00 94.31 72 PRO A C 1
ATOM 573 O O . PRO A 1 72 ? -19.500 6.360 11.190 1.00 94.31 72 PRO A O 1
ATOM 576 N N . HIS A 1 73 ? -21.335 6.490 9.889 1.00 93.25 73 HIS A N 1
ATOM 577 C CA . HIS A 1 73 ? -20.659 6.224 8.616 1.00 93.25 73 HIS A CA 1
ATOM 578 C C . HIS A 1 73 ? -19.337 6.999 8.456 1.00 93.25 73 HIS A C 1
ATOM 580 O O . HIS A 1 73 ? -18.315 6.419 8.108 1.00 93.25 73 HIS A O 1
ATOM 586 N N . ASP A 1 74 ? -19.331 8.295 8.781 1.00 94.44 74 ASP A N 1
ATOM 587 C CA . ASP A 1 74 ? -18.129 9.128 8.661 1.00 94.44 74 ASP A CA 1
ATOM 588 C C . ASP A 1 74 ? -17.007 8.716 9.625 1.00 94.44 74 ASP A C 1
ATOM 590 O O . ASP A 1 74 ? -15.838 8.801 9.262 1.00 94.44 74 ASP A O 1
ATOM 594 N N . ASP A 1 75 ? -17.354 8.270 10.835 1.00 95.44 75 ASP A N 1
ATOM 595 C CA . ASP A 1 75 ? -16.386 7.791 11.829 1.00 95.44 75 ASP A CA 1
ATOM 596 C C . ASP A 1 75 ? -15.868 6.397 11.448 1.00 95.44 75 ASP A C 1
ATOM 598 O O . ASP A 1 75 ? -14.668 6.142 11.550 1.00 95.44 75 ASP A O 1
ATOM 602 N N . TRP A 1 76 ? -16.750 5.514 10.963 1.00 95.25 76 TRP A N 1
ATOM 603 C CA . TRP A 1 76 ? -16.359 4.196 10.463 1.00 95.25 76 TRP A CA 1
ATOM 604 C C . TRP A 1 76 ? -15.386 4.312 9.290 1.00 95.25 76 TRP A C 1
ATOM 606 O O . TRP A 1 76 ? -14.346 3.667 9.300 1.00 95.25 76 TRP A O 1
ATOM 616 N N . ARG A 1 77 ? -15.661 5.198 8.327 1.00 94.94 77 ARG A N 1
ATOM 617 C CA . ARG A 1 77 ? -14.775 5.427 7.179 1.00 94.94 77 ARG A CA 1
ATOM 618 C C . ARG A 1 77 ? -13.354 5.807 7.614 1.00 94.94 77 ARG A C 1
ATOM 620 O O . ARG A 1 77 ? -12.379 5.307 7.066 1.00 94.94 77 ARG A O 1
ATOM 627 N N . LEU A 1 78 ? -13.219 6.669 8.624 1.00 96.88 78 LEU A N 1
ATOM 628 C CA . LEU A 1 78 ? -11.910 7.044 9.173 1.00 96.88 78 LEU A CA 1
ATOM 629 C C . LEU A 1 78 ? -11.210 5.869 9.874 1.00 96.88 78 LEU A C 1
ATOM 631 O O . LEU A 1 78 ? -9.999 5.704 9.723 1.00 96.88 78 LEU A O 1
ATOM 635 N N . LEU A 1 79 ? -11.963 5.055 10.619 1.00 96.12 79 LEU A N 1
ATOM 636 C CA . LEU A 1 79 ? -11.450 3.837 11.251 1.00 96.12 79 LEU A CA 1
ATOM 637 C C . LEU A 1 79 ? -10.968 2.825 10.216 1.00 96.12 79 LEU A C 1
ATOM 639 O O . LEU A 1 79 ? -9.850 2.337 10.331 1.00 96.12 79 LEU A O 1
ATOM 643 N N . GLU A 1 80 ? -11.773 2.550 9.195 1.00 96.12 80 GLU A N 1
ATOM 644 C CA . GLU A 1 80 ? -11.442 1.629 8.110 1.00 96.12 80 GLU A CA 1
ATOM 645 C C . GLU A 1 80 ? -10.138 2.044 7.421 1.00 96.12 80 GLU A C 1
ATOM 647 O O . GLU A 1 80 ? -9.213 1.239 7.307 1.00 96.12 80 GLU A O 1
ATOM 652 N N . HIS A 1 81 ? -9.988 3.329 7.083 1.00 96.94 81 HIS A N 1
ATOM 653 C CA . HIS A 1 81 ? -8.740 3.845 6.519 1.00 96.94 81 HIS A CA 1
ATOM 654 C C . HIS A 1 81 ? -7.547 3.656 7.460 1.00 96.94 81 HIS A C 1
ATOM 656 O O . HIS A 1 81 ? -6.466 3.286 7.006 1.00 96.94 81 HIS A O 1
ATOM 662 N N . ALA A 1 82 ? -7.720 3.874 8.766 1.00 97.44 82 ALA A N 1
ATOM 663 C CA . ALA A 1 82 ? -6.655 3.657 9.741 1.00 97.44 82 ALA A CA 1
ATOM 664 C C . ALA A 1 82 ? -6.275 2.173 9.876 1.00 97.44 82 ALA A C 1
ATOM 666 O O . ALA A 1 82 ? -5.088 1.856 9.967 1.00 97.44 82 ALA A O 1
ATOM 667 N N . ILE A 1 83 ? -7.258 1.268 9.842 1.00 97.00 83 ILE A N 1
ATOM 668 C CA . ILE A 1 83 ? -7.059 -0.188 9.875 1.00 97.00 83 ILE A CA 1
ATOM 669 C C . ILE A 1 83 ? -6.267 -0.644 8.646 1.00 97.00 83 ILE A C 1
ATOM 671 O O . ILE A 1 83 ? -5.281 -1.370 8.784 1.00 97.00 83 ILE A O 1
ATOM 675 N N . LEU A 1 84 ? -6.669 -0.192 7.456 1.00 97.19 84 LEU A N 1
ATOM 676 C CA . LEU A 1 84 ? -6.014 -0.533 6.193 1.00 97.19 84 LEU A CA 1
ATOM 677 C C . LEU A 1 84 ? -4.607 0.059 6.101 1.00 97.19 84 LEU A C 1
ATOM 679 O O . LEU A 1 84 ? -3.669 -0.641 5.719 1.00 97.19 84 LEU A O 1
ATOM 683 N N . PHE A 1 85 ? -4.439 1.321 6.500 1.00 97.31 85 PHE A N 1
ATOM 684 C CA . PHE A 1 85 ? -3.139 1.985 6.529 1.00 97.31 85 PHE A CA 1
ATOM 685 C C . PHE A 1 85 ? -2.172 1.261 7.470 1.00 97.31 85 PHE A C 1
ATOM 687 O O . PHE A 1 85 ? -1.019 1.023 7.112 1.00 97.31 85 PHE A O 1
ATOM 694 N N . GLU A 1 86 ? -2.623 0.890 8.668 1.00 97.06 86 GLU A N 1
ATOM 695 C CA . GLU A 1 86 ? -1.803 0.148 9.621 1.00 97.06 86 GLU A CA 1
ATOM 696 C C . GLU A 1 86 ? -1.416 -1.230 9.071 1.00 97.06 86 GLU A C 1
ATOM 698 O O . GLU A 1 86 ? -0.235 -1.576 9.091 1.00 97.06 86 GLU A O 1
ATOM 703 N N . ALA A 1 87 ? -2.370 -1.980 8.512 1.00 96.69 87 ALA A N 1
ATOM 704 C CA . ALA A 1 87 ? -2.100 -3.285 7.915 1.00 96.69 87 ALA A CA 1
ATOM 705 C C . ALA A 1 87 ? -1.093 -3.189 6.755 1.00 96.69 87 ALA A C 1
ATOM 707 O O . ALA A 1 87 ? -0.133 -3.959 6.716 1.00 96.69 87 ALA A O 1
ATOM 708 N N . PHE A 1 88 ? -1.259 -2.215 5.854 1.00 96.88 88 PHE A N 1
ATOM 709 C CA . PHE A 1 88 ? -0.345 -1.987 4.731 1.00 96.88 88 PHE A CA 1
ATOM 710 C C . PHE A 1 88 ? 1.107 -1.822 5.200 1.00 96.88 88 PHE A C 1
ATOM 712 O O . PHE A 1 88 ? 2.001 -2.497 4.692 1.00 96.88 88 PHE A O 1
ATOM 719 N N . HIS A 1 89 ? 1.347 -0.962 6.195 1.00 96.50 89 HIS A N 1
ATOM 720 C CA . HIS A 1 89 ? 2.708 -0.690 6.658 1.00 96.50 89 HIS A CA 1
ATOM 721 C C . HIS A 1 89 ? 3.263 -1.808 7.546 1.00 96.50 89 HIS A C 1
ATOM 723 O O . HIS A 1 89 ? 4.449 -2.114 7.466 1.00 96.50 89 HIS A O 1
ATOM 729 N N . ARG A 1 90 ? 2.426 -2.465 8.357 1.00 95.75 90 ARG A N 1
ATOM 730 C CA . ARG A 1 90 ? 2.864 -3.561 9.233 1.00 95.75 90 ARG A CA 1
ATOM 731 C C . ARG A 1 90 ? 3.386 -4.769 8.464 1.00 95.75 90 ARG A C 1
ATOM 733 O O . ARG A 1 90 ? 4.315 -5.424 8.923 1.00 95.75 90 ARG A O 1
ATOM 740 N N . PHE A 1 91 ? 2.786 -5.078 7.317 1.00 96.50 91 PHE A N 1
ATOM 741 C CA . PHE A 1 91 ? 3.194 -6.211 6.484 1.00 96.50 91 PHE A CA 1
ATOM 742 C C . PHE A 1 91 ? 4.141 -5.811 5.340 1.00 96.50 91 PHE A C 1
ATOM 744 O O . PHE A 1 91 ? 4.515 -6.663 4.538 1.00 96.50 91 PHE A O 1
ATOM 751 N N . ALA A 1 92 ? 4.568 -4.546 5.276 1.00 96.38 92 ALA A N 1
ATOM 752 C CA . ALA A 1 92 ? 5.332 -3.972 4.170 1.00 96.38 92 ALA A CA 1
ATOM 753 C C . ALA A 1 92 ? 6.643 -4.713 3.854 1.00 96.38 92 ALA A C 1
ATOM 755 O O . ALA A 1 92 ? 6.942 -4.937 2.682 1.00 96.38 92 ALA A O 1
ATOM 756 N N . GLU A 1 93 ? 7.414 -5.108 4.871 1.00 96.25 93 GLU A N 1
ATOM 757 C CA . GLU A 1 93 ? 8.675 -5.844 4.679 1.00 96.25 93 GLU A CA 1
ATOM 758 C C . GLU A 1 93 ? 8.434 -7.244 4.108 1.00 96.25 93 GLU A C 1
ATOM 760 O O . GLU A 1 93 ? 9.119 -7.683 3.187 1.00 96.25 93 GLU A O 1
ATOM 765 N N . ARG A 1 94 ? 7.425 -7.953 4.625 1.00 97.31 94 ARG A N 1
ATOM 766 C CA . ARG A 1 94 ? 7.117 -9.301 4.146 1.00 97.31 94 ARG A CA 1
ATOM 767 C C . ARG A 1 94 ? 6.497 -9.280 2.753 1.00 97.31 94 ARG A C 1
ATOM 769 O O . ARG A 1 94 ? 6.805 -10.159 1.953 1.00 97.31 94 ARG A O 1
ATOM 776 N N . LEU A 1 95 ? 5.676 -8.274 2.452 1.00 97.44 95 LEU A N 1
ATOM 777 C CA . LEU A 1 95 ? 5.170 -8.036 1.103 1.00 97.44 95 LEU A CA 1
ATOM 778 C C . LEU A 1 95 ? 6.320 -7.757 0.126 1.00 97.44 95 LEU A C 1
ATOM 780 O O . LEU A 1 95 ? 6.297 -8.308 -0.965 1.00 97.44 95 LEU A O 1
ATOM 784 N N . ASP A 1 96 ? 7.348 -6.993 0.509 1.00 98.12 96 ASP A N 1
ATOM 785 C CA . ASP A 1 96 ? 8.538 -6.802 -0.341 1.00 98.12 96 ASP A CA 1
ATOM 786 C C . ASP A 1 96 ? 9.270 -8.117 -0.604 1.00 98.12 96 ASP A C 1
ATOM 788 O O . ASP A 1 96 ? 9.597 -8.422 -1.749 1.00 98.12 96 ASP A O 1
ATOM 792 N N . ALA A 1 97 ? 9.451 -8.944 0.427 1.00 97.88 97 ALA A N 1
ATOM 793 C CA . ALA A 1 97 ? 10.033 -10.272 0.255 1.00 97.88 97 ALA A CA 1
ATOM 794 C C . ALA A 1 97 ? 9.189 -11.163 -0.682 1.00 97.88 97 ALA A C 1
ATOM 796 O O . ALA A 1 97 ? 9.747 -11.862 -1.523 1.00 97.88 97 ALA A O 1
ATOM 797 N N . LEU A 1 98 ? 7.851 -11.093 -0.614 1.00 97.25 98 LEU A N 1
ATOM 798 C CA . LEU A 1 98 ? 6.964 -11.803 -1.550 1.00 97.25 98 LEU A CA 1
ATOM 799 C C . LEU A 1 98 ? 7.138 -11.320 -2.997 1.00 97.25 98 LEU A C 1
ATOM 801 O O . LEU A 1 98 ? 7.030 -12.116 -3.928 1.00 97.25 98 LEU A O 1
ATOM 805 N N . ILE A 1 99 ? 7.406 -10.027 -3.210 1.00 97.81 99 ILE A N 1
ATOM 806 C CA . ILE A 1 99 ? 7.686 -9.483 -4.548 1.00 97.81 99 ILE A CA 1
ATOM 807 C C . ILE A 1 99 ? 8.964 -10.106 -5.106 1.00 97.81 99 ILE A C 1
ATOM 809 O O . ILE A 1 99 ? 8.991 -10.523 -6.264 1.00 97.81 99 ILE A O 1
ATOM 813 N N . GLU A 1 100 ? 10.010 -10.202 -4.291 1.00 97.81 100 GLU A N 1
ATOM 814 C CA . GLU A 1 100 ? 11.287 -10.804 -4.683 1.00 97.81 100 GLU A CA 1
ATOM 815 C C . GLU A 1 100 ? 11.168 -12.311 -4.935 1.00 97.81 100 GLU A C 1
ATOM 817 O O . GLU A 1 100 ? 11.681 -12.812 -5.938 1.00 97.81 100 GLU A O 1
ATOM 822 N N . GLU A 1 101 ? 10.428 -13.026 -4.086 1.00 97.44 101 GLU A N 1
ATOM 823 C CA . GLU A 1 101 ? 10.097 -14.442 -4.277 1.00 97.44 101 GLU A CA 1
ATOM 824 C C . GLU A 1 101 ? 9.341 -14.666 -5.593 1.00 97.44 101 GLU A C 1
ATOM 826 O O . GLU A 1 101 ? 9.713 -15.540 -6.379 1.00 97.44 101 GLU A O 1
ATOM 831 N N . GLN A 1 102 ? 8.333 -13.839 -5.888 1.00 96.94 102 GLN A N 1
ATOM 832 C CA . GLN A 1 102 ? 7.574 -13.931 -7.134 1.00 96.94 102 GLN A CA 1
ATOM 833 C C . GLN A 1 102 ? 8.430 -13.598 -8.365 1.00 96.94 102 GLN A C 1
ATOM 835 O O . GLN A 1 102 ? 8.283 -14.244 -9.403 1.00 96.94 102 GLN A O 1
ATOM 840 N N . LEU A 1 103 ? 9.353 -12.633 -8.265 1.00 96.62 103 LEU A N 1
ATOM 841 C CA . LEU A 1 103 ? 10.321 -12.347 -9.331 1.00 96.62 103 LEU A CA 1
ATOM 842 C C . LEU A 1 103 ? 11.237 -13.547 -9.605 1.00 96.62 103 LEU A C 1
ATOM 844 O O . LEU A 1 103 ? 11.562 -13.803 -10.763 1.00 96.62 103 LEU A O 1
ATOM 848 N N . ALA A 1 104 ? 11.644 -14.280 -8.565 1.00 97.12 104 ALA A N 1
ATOM 849 C CA . ALA A 1 104 ? 12.464 -15.481 -8.705 1.00 97.12 104 ALA A CA 1
ATOM 850 C C . ALA A 1 104 ? 11.676 -16.677 -9.269 1.00 97.12 104 ALA A C 1
ATOM 852 O O . ALA A 1 104 ? 12.237 -17.477 -10.018 1.00 97.12 104 ALA A O 1
ATOM 853 N N . ALA A 1 105 ? 10.388 -16.789 -8.931 1.00 95.88 105 ALA A N 1
ATOM 854 C CA . ALA A 1 105 ? 9.494 -17.837 -9.422 1.00 95.88 105 ALA A CA 1
ATOM 855 C C . ALA A 1 105 ? 9.019 -17.616 -10.872 1.00 95.88 105 ALA A C 1
ATOM 857 O O . ALA A 1 105 ? 8.625 -18.572 -11.541 1.00 95.88 105 ALA A O 1
ATOM 858 N N . GLY A 1 106 ? 9.075 -16.380 -11.378 1.00 95.50 106 GLY A N 1
ATOM 859 C CA . GLY A 1 106 ? 8.598 -16.045 -12.719 1.00 95.50 106 GLY A CA 1
ATOM 860 C C . GLY A 1 106 ? 7.076 -16.153 -12.813 1.00 95.50 106 GLY A C 1
ATOM 861 O O . GLY A 1 106 ? 6.368 -15.610 -11.967 1.00 95.50 106 GLY A O 1
ATOM 862 N N . GLU A 1 107 ? 6.576 -16.839 -13.841 1.00 94.38 107 GLU A N 1
ATOM 863 C CA . GLU A 1 107 ? 5.143 -16.914 -14.168 1.00 94.38 107 GLU A CA 1
ATOM 864 C C . GLU A 1 107 ? 4.321 -17.780 -13.195 1.00 94.38 107 GLU A C 1
ATOM 866 O O . GLU A 1 107 ? 3.104 -17.634 -13.140 1.00 94.38 107 GLU A O 1
ATOM 871 N N . GLU A 1 108 ? 4.944 -18.640 -12.380 1.00 93.06 108 GLU A N 1
ATOM 872 C CA . GLU A 1 108 ? 4.201 -19.439 -11.394 1.00 93.06 108 GLU A CA 1
ATOM 873 C C . GLU A 1 108 ? 3.815 -18.577 -10.175 1.00 93.06 108 GLU A C 1
ATOM 875 O O . GLU A 1 108 ? 4.707 -18.007 -9.537 1.00 93.06 108 GLU A O 1
ATOM 880 N N . PRO A 1 109 ? 2.524 -18.484 -9.803 1.00 93.12 109 PRO A N 1
ATOM 881 C CA . PRO A 1 109 ? 2.097 -17.724 -8.631 1.00 93.12 109 PRO A CA 1
ATOM 882 C C . PRO A 1 109 ? 2.654 -18.300 -7.326 1.00 93.12 109 PRO A C 1
ATOM 884 O O . PRO A 1 109 ? 2.513 -19.496 -7.055 1.00 93.12 109 PRO A O 1
ATOM 887 N N . VAL A 1 110 ? 3.231 -17.437 -6.487 1.00 93.00 110 VAL A N 1
ATOM 888 C CA . VAL A 1 110 ? 3.734 -17.826 -5.162 1.00 93.00 110 VAL A CA 1
ATOM 889 C C . VAL A 1 110 ? 2.623 -17.850 -4.109 1.00 93.00 110 VAL A C 1
ATOM 891 O O . VAL A 1 110 ? 1.681 -17.055 -4.141 1.00 93.00 110 VAL A O 1
ATOM 894 N N . GLU A 1 111 ? 2.754 -18.767 -3.152 1.00 90.44 111 GLU A N 1
ATOM 895 C CA . GLU A 1 111 ? 1.896 -18.840 -1.966 1.00 90.44 111 GLU A CA 1
ATOM 896 C C . GLU A 1 111 ? 2.111 -17.635 -1.041 1.00 90.44 111 GLU A C 1
ATOM 898 O O . GLU A 1 111 ? 3.227 -17.129 -0.907 1.00 90.44 111 GLU A O 1
ATOM 903 N N . ILE A 1 112 ? 1.051 -17.197 -0.357 1.00 93.31 112 ILE A N 1
ATOM 904 C CA . ILE A 1 112 ? 1.091 -16.024 0.525 1.00 93.31 112 ILE A CA 1
ATOM 905 C C . ILE A 1 112 ? 1.000 -16.486 1.982 1.00 93.31 112 ILE A C 1
ATOM 907 O O . ILE A 1 112 ? -0.075 -16.559 2.581 1.00 93.31 112 ILE A O 1
ATOM 911 N N . ASP A 1 113 ? 2.153 -16.744 2.591 1.00 92.69 113 ASP A N 1
ATOM 912 C CA . ASP A 1 113 ? 2.272 -17.187 3.988 1.00 92.69 113 ASP A CA 1
ATOM 913 C C . ASP A 1 113 ? 1.646 -16.216 5.012 1.00 92.69 113 ASP A C 1
ATOM 915 O O . ASP A 1 113 ? 1.212 -16.634 6.087 1.00 92.69 113 ASP A O 1
ATOM 919 N N . ILE A 1 114 ? 1.536 -14.927 4.675 1.00 95.00 114 ILE A N 1
ATOM 920 C CA . ILE A 1 114 ? 0.897 -13.909 5.522 1.00 95.00 114 ILE A CA 1
ATOM 921 C C . ILE A 1 114 ? -0.598 -13.696 5.275 1.00 95.00 114 ILE A C 1
ATOM 923 O O . ILE A 1 114 ? -1.206 -12.931 6.026 1.00 95.00 114 ILE A O 1
ATOM 927 N N . ALA A 1 115 ? -1.224 -14.352 4.292 1.00 95.75 115 ALA A N 1
ATOM 928 C CA . ALA A 1 115 ? -2.626 -14.091 3.948 1.00 95.75 115 ALA A CA 1
ATOM 929 C C . ALA A 1 115 ? -3.549 -14.274 5.162 1.00 95.75 115 ALA A C 1
ATOM 931 O O . ALA A 1 115 ? -4.316 -13.378 5.512 1.00 95.75 115 ALA A O 1
ATOM 932 N N . ALA A 1 116 ? -3.403 -15.387 5.887 1.00 95.69 116 ALA A N 1
ATOM 933 C CA . ALA A 1 116 ? -4.185 -15.648 7.093 1.00 95.69 116 ALA A CA 1
ATOM 934 C C . ALA A 1 116 ? -3.968 -14.584 8.185 1.00 95.69 116 ALA A C 1
ATOM 936 O O . ALA A 1 116 ? -4.921 -14.188 8.857 1.00 95.69 116 ALA A O 1
ATOM 937 N N . ALA A 1 117 ? -2.736 -14.091 8.349 1.00 96.56 117 ALA A N 1
ATOM 938 C CA . ALA A 1 117 ? -2.407 -13.070 9.341 1.00 96.56 117 ALA A CA 1
ATOM 939 C C . ALA A 1 117 ? -3.013 -11.703 8.987 1.00 96.56 117 ALA A C 1
ATOM 941 O O . ALA A 1 117 ? -3.550 -11.031 9.870 1.00 96.56 117 ALA A O 1
ATOM 942 N N . VAL A 1 118 ? -2.971 -11.310 7.709 1.00 96.94 118 VAL A N 1
ATOM 943 C CA . VAL A 1 118 ? -3.601 -10.074 7.223 1.00 96.94 118 VAL A CA 1
ATOM 944 C C . VAL A 1 118 ? -5.117 -10.164 7.386 1.00 96.94 118 VAL A C 1
ATOM 946 O O . VAL A 1 118 ? -5.714 -9.304 8.030 1.00 96.94 118 VAL A O 1
ATOM 949 N N . LEU A 1 119 ? -5.739 -11.235 6.883 1.00 97.12 119 LEU A N 1
ATOM 950 C CA . LEU A 1 119 ? -7.191 -11.416 6.942 1.00 97.12 119 LEU A CA 1
ATOM 951 C C . LEU A 1 119 ? -7.702 -11.475 8.384 1.00 97.12 119 LEU A C 1
ATOM 953 O O . LEU A 1 119 ? -8.714 -10.853 8.694 1.00 97.12 119 LEU A O 1
ATOM 957 N N . SER A 1 120 ? -6.996 -12.171 9.279 1.00 95.31 120 SER A N 1
ATOM 958 C CA . SER A 1 120 ? -7.335 -12.209 10.706 1.00 95.31 120 SER A CA 1
ATOM 959 C C . SER A 1 120 ? -7.302 -10.810 11.326 1.00 95.31 120 SER A C 1
ATOM 961 O O . SER A 1 120 ? -8.243 -10.418 12.006 1.00 95.31 120 SER A O 1
ATOM 963 N N . ARG A 1 121 ? -6.273 -10.012 11.017 1.00 93.88 121 ARG A N 1
ATOM 964 C CA . ARG A 1 121 ? -6.125 -8.652 11.554 1.00 93.88 121 ARG A CA 1
ATOM 965 C C . ARG A 1 121 ? -7.186 -7.677 11.043 1.00 93.88 121 ARG A C 1
ATOM 967 O O . ARG A 1 121 ? -7.630 -6.816 11.795 1.00 93.88 121 ARG A O 1
ATOM 974 N N . LEU A 1 122 ? -7.577 -7.789 9.774 1.00 96.19 122 LEU A N 1
ATOM 975 C CA . LEU A 1 122 ? -8.646 -6.964 9.206 1.00 96.19 122 LEU A CA 1
ATOM 976 C C . LEU A 1 122 ? -10.009 -7.365 9.786 1.00 96.19 122 LEU A C 1
ATOM 978 O O . LEU A 1 122 ? -10.773 -6.513 10.236 1.00 96.19 122 LEU A O 1
ATOM 982 N N . THR A 1 123 ? -10.290 -8.669 9.836 1.00 95.69 123 THR A N 1
ATOM 983 C CA . THR A 1 123 ? -11.584 -9.185 10.312 1.00 95.69 123 THR A CA 1
ATOM 984 C C . THR A 1 123 ? -11.785 -9.007 11.813 1.00 95.69 123 THR A C 1
ATOM 986 O O . THR A 1 123 ? -12.893 -8.691 12.240 1.00 95.69 123 THR A O 1
ATOM 989 N N . SER A 1 124 ? -10.724 -9.094 12.625 1.00 92.50 124 SER A N 1
ATOM 990 C CA . SER A 1 124 ? -10.797 -8.787 14.060 1.00 92.50 124 SER A CA 1
ATOM 991 C C . SER A 1 124 ? -11.128 -7.320 14.351 1.00 92.50 124 SER A C 1
ATOM 993 O O . SER A 1 124 ? -11.471 -6.990 15.481 1.00 92.50 124 SER A O 1
ATOM 995 N N . ARG A 1 125 ? -11.025 -6.439 13.348 1.00 93.56 125 ARG A N 1
ATOM 996 C CA . ARG A 1 125 ? -11.316 -5.001 13.443 1.00 93.56 125 ARG A CA 1
ATOM 997 C C . ARG A 1 125 ? -12.581 -4.591 12.686 1.00 93.56 125 ARG A C 1
ATOM 999 O O . ARG A 1 125 ? -12.751 -3.420 12.360 1.00 93.56 125 ARG A O 1
ATOM 1006 N N . GLY A 1 126 ? -13.457 -5.555 12.407 1.00 92.62 126 GLY A N 1
ATOM 1007 C CA . GLY A 1 126 ? -14.812 -5.303 11.918 1.00 92.62 126 GLY A CA 1
ATOM 1008 C C . GLY A 1 126 ? -14.996 -5.360 10.410 1.00 92.62 126 GLY A C 1
ATOM 1009 O O . GLY A 1 126 ? -16.130 -5.223 9.955 1.00 92.62 126 GLY A O 1
ATOM 1010 N N . LEU A 1 127 ? -13.934 -5.579 9.630 1.00 95.19 127 LEU A N 1
ATOM 1011 C CA . LEU A 1 127 ? -14.078 -5.797 8.193 1.00 95.19 127 LEU A CA 1
ATOM 1012 C C . LEU A 1 127 ? -14.687 -7.183 7.958 1.00 95.19 127 LEU A C 1
ATOM 1014 O O . LEU A 1 127 ? -14.235 -8.178 8.527 1.00 95.19 127 LEU A O 1
ATOM 1018 N N . ASP A 1 128 ? -15.693 -7.273 7.093 1.00 95.38 128 ASP A N 1
ATOM 1019 C CA . ASP A 1 128 ? -16.194 -8.576 6.673 1.00 95.38 128 ASP A CA 1
ATOM 1020 C C . ASP A 1 128 ? -15.139 -9.323 5.840 1.00 95.38 128 ASP A C 1
ATOM 1022 O O . ASP A 1 128 ? -14.224 -8.733 5.257 1.00 95.38 128 ASP A O 1
ATOM 1026 N N . ARG A 1 129 ? -15.262 -10.652 5.777 1.00 95.31 129 ARG A N 1
ATOM 1027 C CA . ARG A 1 129 ? -14.266 -11.508 5.122 1.00 95.31 129 ARG A CA 1
ATOM 1028 C C . ARG A 1 129 ? -14.097 -11.187 3.638 1.00 95.31 129 ARG A C 1
ATOM 1030 O O . ARG A 1 129 ? -12.967 -11.134 3.160 1.00 95.31 129 ARG A O 1
ATOM 1037 N N . ALA A 1 130 ? -15.193 -10.946 2.920 1.00 95.38 130 ALA A N 1
ATOM 1038 C CA . ALA A 1 130 ? -15.138 -10.674 1.489 1.00 95.38 130 ALA A CA 1
ATOM 1039 C C . ALA A 1 130 ? -14.463 -9.326 1.213 1.00 95.38 130 ALA A C 1
ATOM 1041 O O . ALA A 1 130 ? -13.671 -9.208 0.278 1.00 95.38 130 ALA A O 1
ATOM 1042 N N . HIS A 1 131 ? -14.752 -8.312 2.027 1.00 95.12 131 HIS A N 1
ATOM 1043 C CA . HIS A 1 131 ? -14.077 -7.024 1.958 1.00 95.12 131 HIS A CA 1
ATOM 1044 C C . HIS A 1 131 ? -12.591 -7.138 2.333 1.00 95.12 131 HIS A C 1
ATOM 1046 O O . HIS A 1 131 ? -11.750 -6.639 1.591 1.00 95.12 131 HIS A O 1
ATOM 1052 N N . ALA A 1 132 ? -12.238 -7.886 3.383 1.00 97.00 132 ALA A N 1
ATOM 1053 C CA . ALA A 1 132 ? -10.843 -8.142 3.749 1.00 97.00 132 ALA A CA 1
ATOM 1054 C C . ALA A 1 132 ? -10.042 -8.819 2.617 1.00 97.00 132 ALA A C 1
ATOM 1056 O O . ALA A 1 132 ? -8.907 -8.421 2.354 1.00 97.00 132 ALA A O 1
ATOM 1057 N N . CYS A 1 133 ? -10.629 -9.786 1.901 1.00 96.88 133 CYS A N 1
ATOM 1058 C CA . CYS A 1 133 ? -9.997 -10.421 0.738 1.00 96.88 133 CYS A CA 1
ATOM 1059 C C . CYS A 1 133 ? -9.767 -9.430 -0.417 1.00 96.88 133 CYS A C 1
ATOM 1061 O O . CYS A 1 133 ? -8.683 -9.417 -1.004 1.00 96.88 133 CYS A O 1
ATOM 1063 N N . ARG A 1 134 ? -10.738 -8.549 -0.709 1.00 95.62 134 ARG A N 1
ATOM 1064 C CA . ARG A 1 134 ? -10.555 -7.473 -1.706 1.00 95.62 134 ARG A CA 1
ATOM 1065 C C . ARG A 1 134 ? -9.444 -6.509 -1.296 1.00 95.62 134 ARG A C 1
ATOM 1067 O O . ARG A 1 134 ? -8.593 -6.166 -2.112 1.00 95.62 134 ARG A O 1
ATOM 1074 N N . MET A 1 135 ? -9.414 -6.120 -0.024 1.00 96.00 135 MET A N 1
ATOM 1075 C CA . MET A 1 135 ? -8.398 -5.214 0.506 1.00 96.00 135 MET A CA 1
ATOM 1076 C C . MET A 1 135 ? -7.004 -5.839 0.518 1.00 96.00 135 MET A C 1
ATOM 1078 O O . MET A 1 135 ? -6.036 -5.136 0.257 1.00 96.00 135 MET A O 1
ATOM 1082 N N . LEU A 1 136 ? -6.876 -7.153 0.727 1.00 97.50 136 LEU A N 1
ATOM 1083 C CA . LEU A 1 136 ? -5.597 -7.852 0.571 1.00 97.50 136 LEU A CA 1
ATOM 1084 C C . LEU A 1 136 ? -5.075 -7.766 -0.874 1.00 97.50 136 LEU A C 1
ATOM 1086 O O . LEU A 1 136 ? -3.903 -7.446 -1.077 1.00 97.50 136 LEU A O 1
ATOM 1090 N N . ALA A 1 137 ? -5.937 -7.984 -1.873 1.00 96.44 137 ALA A N 1
ATOM 1091 C CA . ALA A 1 137 ? -5.570 -7.818 -3.283 1.00 96.44 137 ALA A CA 1
ATOM 1092 C C . ALA A 1 137 ? -5.137 -6.378 -3.603 1.00 96.44 137 ALA A C 1
ATOM 1094 O O . ALA A 1 137 ? -4.144 -6.153 -4.299 1.00 96.44 137 ALA A O 1
ATOM 1095 N N . PHE A 1 138 ? -5.832 -5.393 -3.038 1.00 96.56 138 PHE A N 1
ATOM 1096 C CA . PHE A 1 138 ? -5.499 -3.990 -3.244 1.00 96.56 138 PHE A CA 1
ATOM 1097 C C . PHE A 1 138 ? -4.205 -3.561 -2.529 1.00 96.56 138 PHE A C 1
ATOM 1099 O O . PHE A 1 138 ? -3.360 -2.904 -3.134 1.00 96.56 138 PHE A O 1
ATOM 1106 N N . ILE A 1 139 ? -3.983 -4.000 -1.283 1.00 97.00 139 ILE A N 1
ATOM 1107 C CA . ILE A 1 139 ? -2.724 -3.805 -0.541 1.00 97.00 139 ILE A CA 1
ATOM 1108 C C . ILE A 1 139 ? -1.546 -4.380 -1.331 1.00 97.00 139 ILE A C 1
ATOM 1110 O O . ILE A 1 139 ? -0.505 -3.731 -1.448 1.00 97.00 139 ILE A O 1
ATOM 1114 N N . TRP A 1 140 ? -1.715 -5.571 -1.911 1.00 97.00 140 TRP A N 1
ATOM 1115 C CA . TRP A 1 140 ? -0.703 -6.186 -2.764 1.00 97.00 140 TRP A CA 1
ATOM 1116 C C . TRP A 1 140 ? -0.388 -5.345 -3.999 1.00 97.00 140 TRP A C 1
ATOM 1118 O O . TRP A 1 140 ? 0.782 -5.113 -4.312 1.00 97.00 140 TRP A O 1
ATOM 1128 N N . GLN A 1 141 ? -1.419 -4.832 -4.671 1.00 97.25 141 GLN A N 1
ATOM 1129 C CA . GLN A 1 141 ? -1.236 -3.952 -5.817 1.00 97.25 141 GLN A CA 1
ATOM 1130 C C . GLN A 1 141 ? -0.476 -2.672 -5.438 1.00 97.25 141 GLN A C 1
ATOM 1132 O O . GLN A 1 141 ? 0.548 -2.366 -6.054 1.00 97.25 141 GLN A O 1
ATOM 1137 N N . LEU A 1 142 ? -0.937 -1.965 -4.402 1.00 97.38 142 LEU A N 1
ATOM 1138 C CA . LEU A 1 142 ? -0.315 -0.741 -3.891 1.00 97.38 142 LEU A CA 1
ATOM 1139 C C . LEU A 1 142 ? 1.150 -0.963 -3.525 1.00 97.38 142 LEU A C 1
ATOM 1141 O O . LEU A 1 142 ? 2.016 -0.159 -3.880 1.00 97.38 142 LEU A O 1
ATOM 1145 N N . ARG A 1 143 ? 1.440 -2.065 -2.825 1.00 97.69 143 ARG A N 1
ATOM 1146 C CA . ARG A 1 143 ? 2.792 -2.340 -2.350 1.00 97.69 143 ARG A CA 1
ATOM 1147 C C . ARG A 1 143 ? 3.742 -2.656 -3.497 1.00 97.69 143 ARG A C 1
ATOM 1149 O O . ARG A 1 143 ? 4.841 -2.108 -3.518 1.00 97.69 143 ARG A O 1
ATOM 1156 N N . ARG A 1 144 ? 3.308 -3.447 -4.483 1.00 97.00 144 ARG A N 1
ATOM 1157 C CA . ARG A 1 144 ? 4.087 -3.702 -5.707 1.00 97.00 144 ARG A CA 1
ATOM 1158 C C . ARG A 1 144 ? 4.370 -2.435 -6.491 1.00 97.00 144 ARG A C 1
ATOM 1160 O O . ARG A 1 144 ? 5.514 -2.216 -6.882 1.00 97.00 144 ARG A O 1
ATOM 1167 N N . ALA A 1 145 ? 3.356 -1.598 -6.690 1.00 97.81 145 ALA A N 1
ATOM 1168 C CA . ALA A 1 145 ? 3.534 -0.331 -7.382 1.00 97.81 145 ALA A CA 1
ATOM 1169 C C . ALA A 1 145 ? 4.564 0.544 -6.673 1.00 97.81 145 ALA A C 1
ATOM 1171 O O . ALA A 1 145 ? 5.519 1.011 -7.295 1.00 97.81 145 ALA A O 1
ATOM 1172 N N . TYR A 1 146 ? 4.438 0.690 -5.352 1.00 98.00 146 TYR A N 1
ATOM 1173 C CA . TYR A 1 146 ? 5.417 1.423 -4.560 1.00 98.00 146 TYR A CA 1
ATOM 1174 C C . TYR A 1 146 ? 6.822 0.826 -4.709 1.00 98.00 146 TYR A C 1
ATOM 1176 O O . TYR A 1 146 ? 7.756 1.562 -5.020 1.00 98.00 146 TYR A O 1
ATOM 1184 N N . TYR A 1 147 ? 6.968 -0.495 -4.555 1.00 98.06 147 TYR A N 1
ATOM 1185 C CA . TYR A 1 147 ? 8.247 -1.198 -4.672 1.00 98.06 147 TYR A CA 1
ATOM 1186 C C . TYR A 1 147 ? 8.918 -0.923 -6.021 1.00 98.06 147 TYR A C 1
ATOM 1188 O O . TYR A 1 147 ? 10.059 -0.458 -6.048 1.00 98.06 147 TYR A O 1
ATOM 1196 N N . PHE A 1 148 ? 8.226 -1.136 -7.146 1.00 97.88 148 PHE A N 1
ATOM 1197 C CA . PHE A 1 148 ? 8.824 -0.968 -8.474 1.00 97.88 148 PHE A CA 1
ATOM 1198 C C . PHE A 1 148 ? 9.108 0.494 -8.829 1.00 97.88 148 PHE A C 1
ATOM 1200 O O . PHE A 1 148 ? 10.120 0.775 -9.470 1.00 97.88 148 PHE A O 1
ATOM 1207 N N . ILE A 1 149 ? 8.267 1.435 -8.398 1.00 97.75 149 ILE A N 1
ATOM 1208 C CA . ILE A 1 149 ? 8.488 2.867 -8.645 1.00 97.75 149 ILE A CA 1
ATOM 1209 C C . ILE A 1 149 ? 9.639 3.400 -7.776 1.00 97.75 149 ILE A C 1
ATOM 1211 O O . ILE A 1 149 ? 10.478 4.172 -8.253 1.00 97.75 149 ILE A O 1
ATOM 1215 N N . ALA A 1 150 ? 9.711 2.986 -6.509 1.00 96.19 150 ALA A N 1
ATOM 1216 C CA . ALA A 1 150 ? 10.748 3.420 -5.578 1.00 96.19 150 ALA A CA 1
ATOM 1217 C C . ALA A 1 150 ? 12.126 2.843 -5.942 1.00 96.19 150 ALA A C 1
ATOM 1219 O O . ALA A 1 150 ? 13.102 3.592 -5.996 1.00 96.19 150 ALA A O 1
ATOM 1220 N N . SER A 1 151 ? 12.201 1.538 -6.227 1.00 93.81 151 SER A N 1
ATOM 1221 C CA . SER A 1 151 ? 13.461 0.827 -6.497 1.00 93.81 151 SER A CA 1
ATOM 1222 C C . SER A 1 151 ? 13.901 0.874 -7.964 1.00 93.81 151 SER A C 1
ATOM 1224 O O . SER A 1 151 ? 15.097 0.921 -8.250 1.00 93.81 151 SER A O 1
ATOM 1226 N N . GLY A 1 152 ? 12.954 0.893 -8.907 1.00 92.12 152 GLY A N 1
ATOM 1227 C CA . GLY A 1 152 ? 13.241 0.805 -10.341 1.00 92.12 152 GLY A CA 1
ATOM 1228 C C . GLY A 1 152 ? 13.728 2.113 -10.967 1.00 92.12 152 GLY A C 1
ATOM 1229 O O . GLY A 1 152 ? 14.307 2.102 -12.053 1.00 92.12 152 GLY A O 1
ATOM 1230 N N . LEU A 1 153 ? 13.523 3.248 -10.295 1.00 93.31 153 LEU A N 1
ATOM 1231 C CA . LEU A 1 153 ? 13.903 4.575 -10.778 1.00 93.31 153 LEU A CA 1
ATOM 1232 C C . LEU A 1 153 ? 14.986 5.164 -9.874 1.00 93.31 153 LEU A C 1
ATOM 1234 O O . LEU A 1 153 ? 14.743 5.453 -8.705 1.00 93.31 153 LEU A O 1
ATOM 1238 N N . THR A 1 154 ? 16.188 5.380 -10.406 1.00 90.50 154 THR A N 1
ATOM 1239 C CA . THR A 1 154 ? 17.325 5.901 -9.630 1.00 90.50 154 THR A CA 1
ATOM 1240 C C . THR A 1 154 ? 17.316 7.429 -9.542 1.00 90.50 154 THR A C 1
ATOM 1242 O O . THR A 1 154 ? 17.090 8.119 -10.532 1.00 90.50 154 THR A O 1
ATOM 1245 N N . GLY A 1 155 ? 17.640 7.971 -8.363 1.00 90.19 155 GLY A N 1
ATOM 1246 C CA . GLY A 1 155 ? 17.881 9.403 -8.151 1.00 90.19 155 GLY A CA 1
ATOM 1247 C C . GLY A 1 155 ? 16.830 10.095 -7.279 1.00 90.19 155 GLY A C 1
ATOM 1248 O O . GLY A 1 155 ? 15.653 9.739 -7.279 1.00 90.19 155 GLY A O 1
ATOM 1249 N N . VAL A 1 156 ? 17.269 11.111 -6.536 1.00 91.44 156 VAL A N 1
ATOM 1250 C CA . VAL A 1 156 ? 16.466 11.826 -5.520 1.00 91.44 156 VAL A CA 1
ATOM 1251 C C . VAL A 1 156 ? 16.155 13.276 -5.905 1.00 91.44 156 VAL A C 1
ATOM 1253 O O . VAL A 1 156 ? 15.700 14.064 -5.084 1.00 91.44 156 VAL A O 1
ATOM 1256 N N . SER A 1 157 ? 16.420 13.661 -7.157 1.00 94.50 157 SER A N 1
ATOM 1257 C CA . SER A 1 157 ? 16.168 15.024 -7.627 1.00 94.50 157 SER A CA 1
ATOM 1258 C C . SER A 1 157 ? 14.663 15.345 -7.682 1.00 94.50 157 SER A C 1
ATOM 1260 O O . SER A 1 157 ? 13.840 14.438 -7.851 1.00 94.50 157 SER A O 1
ATOM 1262 N N . PRO A 1 158 ? 14.280 16.636 -7.677 1.00 95.62 158 PRO A N 1
ATOM 1263 C CA . PRO A 1 158 ? 12.882 17.039 -7.861 1.00 95.62 158 PRO A CA 1
ATOM 1264 C C . PRO A 1 158 ? 12.258 16.558 -9.182 1.00 95.62 158 PRO A C 1
ATOM 1266 O O . PRO A 1 158 ? 11.046 16.386 -9.279 1.00 95.62 158 PRO A O 1
ATOM 1269 N N . SER A 1 159 ? 13.058 16.343 -10.234 1.00 93.62 159 SER A N 1
ATOM 1270 C CA . SER A 1 159 ? 12.564 15.750 -11.485 1.00 93.62 159 SER A CA 1
ATOM 1271 C C . SER A 1 159 ? 12.215 14.271 -11.325 1.00 93.62 159 SER A C 1
ATOM 1273 O O . SER A 1 159 ? 11.188 13.841 -11.841 1.00 93.62 159 SER A O 1
ATOM 1275 N N . MET A 1 160 ? 13.023 13.509 -10.583 1.00 94.50 160 MET A N 1
ATOM 1276 C CA . MET A 1 160 ? 12.750 12.098 -10.317 1.00 94.50 160 MET A CA 1
ATOM 1277 C C . MET A 1 160 ? 11.561 11.914 -9.378 1.00 94.50 160 MET A C 1
ATOM 1279 O O . MET A 1 160 ? 10.780 10.992 -9.580 1.00 94.50 160 MET A O 1
ATOM 1283 N N . ARG A 1 161 ? 11.380 12.802 -8.391 1.00 95.62 161 ARG A N 1
ATOM 1284 C CA . ARG A 1 161 ? 10.179 12.811 -7.541 1.00 95.62 161 ARG A CA 1
ATOM 1285 C C . ARG A 1 161 ? 8.909 12.991 -8.381 1.00 95.62 161 ARG A C 1
ATOM 1287 O O . ARG A 1 161 ? 8.060 12.109 -8.377 1.00 95.62 161 ARG A O 1
ATOM 1294 N N . ARG A 1 162 ? 8.861 14.035 -9.221 1.00 95.62 162 ARG A N 1
ATOM 1295 C CA . ARG A 1 162 ? 7.736 14.276 -10.147 1.00 95.62 162 ARG A CA 1
ATOM 1296 C C . ARG A 1 162 ? 7.465 13.107 -11.094 1.00 95.62 162 ARG A C 1
ATOM 1298 O O . ARG A 1 162 ? 6.313 12.838 -11.407 1.00 95.62 162 ARG A O 1
ATOM 1305 N N . LEU A 1 163 ? 8.509 12.414 -11.555 1.00 95.38 163 LEU A N 1
ATOM 1306 C CA . LEU A 1 163 ? 8.340 11.216 -12.378 1.00 95.38 163 LEU A CA 1
ATOM 1307 C C . LEU A 1 163 ? 7.675 10.076 -11.591 1.00 95.38 163 LEU A C 1
ATOM 1309 O O . LEU A 1 163 ? 6.755 9.454 -12.112 1.00 95.38 163 LEU A O 1
ATOM 1313 N N . ARG A 1 164 ? 8.103 9.814 -10.348 1.00 97.56 164 ARG A N 1
ATOM 1314 C CA . ARG A 1 164 ? 7.472 8.797 -9.488 1.00 97.56 164 ARG A CA 1
ATOM 1315 C C . ARG A 1 164 ? 6.018 9.138 -9.177 1.00 97.56 164 ARG A C 1
ATOM 1317 O O . ARG A 1 164 ? 5.168 8.261 -9.272 1.00 97.56 164 ARG A O 1
ATOM 1324 N N . GLU A 1 165 ? 5.733 10.406 -8.880 1.00 97.06 165 GLU A N 1
ATOM 1325 C CA . GLU A 1 165 ? 4.363 10.884 -8.680 1.00 97.06 165 GLU A CA 1
ATOM 1326 C C . GLU A 1 165 ? 3.498 10.643 -9.924 1.00 97.06 165 GLU A C 1
ATOM 1328 O O . GLU A 1 165 ? 2.413 10.073 -9.820 1.00 97.06 165 GLU A O 1
ATOM 1333 N N . ALA A 1 166 ? 3.996 11.022 -11.106 1.00 95.94 166 ALA A N 1
ATOM 1334 C CA . ALA A 1 166 ? 3.278 10.845 -12.364 1.00 95.94 166 ALA A CA 1
ATOM 1335 C C . ALA A 1 166 ? 3.011 9.368 -12.678 1.00 95.94 166 ALA A C 1
ATOM 1337 O O . ALA A 1 166 ? 1.904 9.038 -13.082 1.00 95.94 166 ALA A O 1
ATOM 1338 N N . ILE A 1 167 ? 3.988 8.483 -12.454 1.00 96.50 167 ILE A N 1
ATOM 1339 C CA . ILE A 1 167 ? 3.819 7.039 -12.668 1.00 96.50 167 ILE A CA 1
ATOM 1340 C C . ILE A 1 167 ? 2.820 6.449 -11.670 1.00 96.50 167 ILE A C 1
ATOM 1342 O O . ILE A 1 167 ? 1.978 5.649 -12.052 1.00 96.50 167 ILE A O 1
ATOM 1346 N N . TRP A 1 168 ? 2.861 6.858 -10.401 1.00 97.44 168 TRP A N 1
ATOM 1347 C CA . TRP A 1 168 ? 1.861 6.417 -9.428 1.00 97.44 168 TRP A CA 1
ATOM 1348 C C . TRP A 1 168 ? 0.444 6.842 -9.839 1.00 97.44 168 TRP A C 1
ATOM 1350 O O . TRP A 1 168 ? -0.477 6.031 -9.806 1.00 97.44 168 TRP A O 1
ATOM 1360 N N . ASN A 1 169 ? 0.275 8.092 -10.280 1.00 95.38 169 ASN A N 1
ATOM 1361 C CA . ASN A 1 169 ? -1.017 8.589 -10.758 1.00 95.38 169 ASN A CA 1
ATOM 1362 C C . ASN A 1 169 ? -1.441 7.958 -12.091 1.00 95.38 169 ASN A C 1
ATOM 1364 O O . ASN A 1 169 ? -2.622 7.968 -12.413 1.00 95.38 169 ASN A O 1
ATOM 1368 N N . ASP A 1 170 ? -0.510 7.436 -12.880 1.00 94.44 170 ASP A N 1
ATOM 1369 C CA . ASP A 1 170 ? -0.814 6.663 -14.084 1.00 94.44 170 ASP A CA 1
ATOM 1370 C C . ASP A 1 170 ? -1.378 5.280 -13.711 1.00 94.44 170 ASP A C 1
ATOM 1372 O O . ASP A 1 170 ? -2.407 4.869 -14.238 1.00 94.44 170 ASP A O 1
ATOM 1376 N N . VAL A 1 171 ? -0.789 4.627 -12.700 1.00 94.50 171 VAL A N 1
ATOM 1377 C CA . VAL A 1 171 ? -1.243 3.323 -12.180 1.00 94.50 171 VAL A CA 1
ATOM 1378 C C . VAL A 1 171 ? -2.563 3.410 -11.407 1.00 94.50 171 VAL A C 1
ATOM 1380 O O . VAL A 1 171 ? -3.344 2.468 -11.456 1.00 94.50 171 VAL A O 1
ATOM 1383 N N . PHE A 1 172 ? -2.818 4.492 -10.664 1.00 94.44 172 PHE A N 1
ATOM 1384 C CA . PHE A 1 172 ? -3.951 4.573 -9.726 1.00 94.44 172 PHE A CA 1
ATOM 1385 C C . PHE A 1 172 ? -4.882 5.767 -9.937 1.00 94.44 172 PHE A C 1
ATOM 1387 O O . PHE A 1 172 ? -5.821 5.967 -9.166 1.00 94.44 172 PHE A O 1
ATOM 1394 N N . THR A 1 173 ? -4.657 6.580 -10.968 1.00 91.81 173 THR A N 1
ATOM 1395 C CA . THR A 1 173 ? -5.277 7.906 -11.122 1.00 91.81 173 THR A CA 1
ATOM 1396 C C . THR A 1 173 ? -4.897 8.882 -9.993 1.00 91.81 173 THR A C 1
ATOM 1398 O O . THR A 1 173 ? -4.074 8.591 -9.130 1.00 91.81 173 THR A O 1
ATOM 1401 N N . HIS A 1 174 ? -5.483 10.082 -10.005 1.00 89.00 174 HIS A N 1
ATOM 1402 C CA . HIS A 1 174 ? -5.318 11.068 -8.927 1.00 89.00 174 HIS A CA 1
ATOM 1403 C C . HIS A 1 174 ? -6.308 10.844 -7.767 1.00 89.00 174 HIS A C 1
ATOM 1405 O O . HIS A 1 174 ? -6.260 11.571 -6.778 1.00 89.00 174 HIS A O 1
ATOM 1411 N N . ASP A 1 175 ? -7.228 9.886 -7.908 1.00 89.69 175 ASP A N 1
ATOM 1412 C CA . ASP A 1 175 ? -8.282 9.572 -6.945 1.00 89.69 175 ASP A CA 1
ATOM 1413 C C . ASP A 1 175 ? -8.247 8.070 -6.646 1.00 89.69 175 ASP A C 1
ATOM 1415 O O . ASP A 1 175 ? -8.873 7.252 -7.327 1.00 89.69 175 ASP A O 1
ATOM 1419 N N . LEU A 1 176 ? -7.455 7.712 -5.634 1.00 90.19 176 LEU A N 1
ATOM 1420 C CA . LEU A 1 176 ? -7.215 6.320 -5.273 1.00 90.19 176 LEU A CA 1
ATOM 1421 C C . LEU A 1 176 ? -8.481 5.633 -4.720 1.00 90.19 176 LEU A C 1
ATOM 1423 O O . LEU A 1 176 ? -8.668 4.437 -4.938 1.00 90.19 176 LEU A O 1
ATOM 1427 N N . GLU A 1 177 ? -9.380 6.386 -4.075 1.00 88.50 177 GLU A N 1
ATOM 1428 C CA . GLU A 1 177 ? -10.675 5.878 -3.597 1.00 88.50 177 GLU A CA 1
ATOM 1429 C C . GLU A 1 177 ? -11.576 5.501 -4.779 1.00 88.50 177 GLU A C 1
ATOM 1431 O O . GLU A 1 177 ? -12.168 4.421 -4.822 1.00 88.50 177 GLU A O 1
ATOM 1436 N N . ARG A 1 178 ? -11.652 6.363 -5.797 1.00 89.88 178 ARG A N 1
ATOM 1437 C CA . ARG A 1 178 ? -12.391 6.053 -7.023 1.00 89.88 178 ARG A CA 1
ATOM 1438 C C . ARG A 1 178 ? -11.769 4.892 -7.791 1.00 89.88 178 ARG A C 1
ATOM 1440 O O . ARG A 1 178 ? -12.515 4.085 -8.359 1.00 89.88 178 ARG A O 1
ATOM 1447 N N . TYR A 1 179 ? -10.441 4.825 -7.831 1.00 92.56 179 TYR A N 1
ATOM 1448 C CA . TYR A 1 179 ? -9.729 3.733 -8.479 1.00 92.56 179 TYR A CA 1
ATOM 1449 C C . TYR A 1 179 ? -10.106 2.381 -7.870 1.00 92.56 179 TYR A C 1
ATOM 1451 O O . TYR A 1 179 ? -10.594 1.514 -8.598 1.00 92.56 179 TYR A O 1
ATOM 1459 N N . GLU A 1 180 ? -9.973 2.245 -6.546 1.00 90.19 180 GLU A N 1
ATOM 1460 C CA . GLU A 1 180 ? -10.307 1.018 -5.813 1.00 90.19 180 GLU A CA 1
ATOM 1461 C C . GLU A 1 180 ? -11.742 0.575 -6.117 1.00 90.19 180 GLU A C 1
ATOM 1463 O O . GLU A 1 180 ? -11.977 -0.561 -6.532 1.00 90.19 180 GLU A O 1
ATOM 1468 N N . ARG A 1 181 ? -12.693 1.511 -6.043 1.00 87.50 181 ARG A N 1
ATOM 1469 C CA . ARG A 1 181 ? -14.116 1.200 -6.196 1.00 87.50 181 ARG A CA 1
ATOM 1470 C C . ARG A 1 181 ? -14.552 0.844 -7.615 1.00 87.50 181 ARG A C 1
ATOM 1472 O O . ARG A 1 181 ? -15.571 0.170 -7.759 1.00 87.50 181 ARG A O 1
ATOM 1479 N N . THR A 1 182 ? -13.898 1.379 -8.654 1.00 87.81 182 THR A N 1
ATOM 1480 C CA . THR A 1 182 ? -14.482 1.368 -10.016 1.00 87.81 182 THR A CA 1
ATOM 1481 C C . THR A 1 182 ? -13.525 1.233 -11.198 1.00 87.81 182 THR A C 1
ATOM 1483 O O . THR A 1 182 ? -14.018 1.018 -12.302 1.00 87.81 182 THR A O 1
ATOM 1486 N N . LEU A 1 183 ? -12.211 1.417 -11.029 1.00 88.38 183 LEU A N 1
ATOM 1487 C CA . LEU A 1 183 ? -11.270 1.458 -12.164 1.00 88.38 183 LEU A CA 1
ATOM 1488 C C . LEU A 1 183 ? -10.173 0.392 -12.104 1.00 88.38 183 LEU A C 1
ATOM 1490 O O . LEU A 1 183 ? -9.379 0.308 -13.041 1.00 88.38 183 LEU A O 1
ATOM 1494 N N . HIS A 1 184 ? -10.118 -0.409 -11.039 1.00 84.00 184 HIS A N 1
ATOM 1495 C CA . HIS A 1 184 ? -9.055 -1.395 -10.841 1.00 84.00 184 HIS A CA 1
ATOM 1496 C C . HIS A 1 184 ? -8.969 -2.452 -11.954 1.00 84.00 184 HIS A C 1
ATOM 1498 O O . HIS A 1 184 ? -7.885 -2.959 -12.219 1.00 84.00 184 HIS A O 1
ATOM 1504 N N . ASP A 1 185 ? -10.082 -2.741 -12.629 1.00 83.19 185 ASP A N 1
ATOM 1505 C CA . ASP A 1 185 ? -10.209 -3.669 -13.759 1.00 83.19 185 ASP A CA 1
ATOM 1506 C C . ASP A 1 185 ? -10.323 -2.956 -15.120 1.00 83.19 185 ASP A C 1
ATOM 1508 O O . ASP A 1 185 ? -10.613 -3.590 -16.129 1.00 83.19 185 ASP A O 1
ATOM 1512 N N . ARG A 1 186 ? -10.146 -1.627 -15.162 1.00 84.00 186 ARG A N 1
ATOM 1513 C CA . ARG A 1 186 ? -10.348 -0.808 -16.372 1.00 84.00 186 ARG A CA 1
ATOM 1514 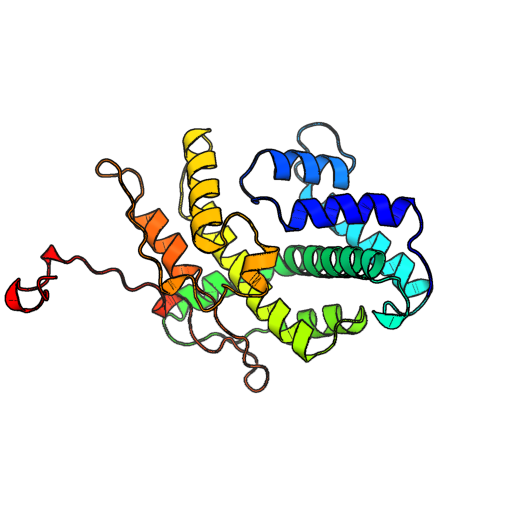C C . ARG A 1 186 ? -9.120 -0.035 -16.819 1.00 84.00 186 ARG A C 1
ATOM 1516 O O . ARG A 1 186 ? -9.092 0.414 -17.959 1.00 84.00 186 ARG A O 1
ATOM 1523 N N . LEU A 1 187 ? -8.130 0.188 -15.951 1.00 83.56 187 LEU A N 1
ATOM 1524 C CA . LEU A 1 187 ? -6.982 1.021 -16.333 1.00 83.56 187 LEU A CA 1
ATOM 1525 C C . LEU A 1 187 ? -6.106 0.405 -17.430 1.00 83.56 187 LEU A C 1
ATOM 1527 O O . LEU A 1 187 ? -5.454 1.150 -18.155 1.00 83.56 187 LEU A O 1
ATOM 1531 N N . GLU A 1 188 ? -6.154 -0.913 -17.619 1.00 77.44 188 GLU A N 1
ATOM 1532 C CA . GLU A 1 188 ? -5.489 -1.594 -18.738 1.00 77.44 188 GLU A CA 1
ATOM 1533 C C . GLU A 1 188 ? -6.063 -1.231 -20.121 1.00 77.44 188 GLU A C 1
ATOM 1535 O O . GLU A 1 188 ? -5.365 -1.375 -21.123 1.00 77.44 188 GLU A O 1
ATOM 1540 N N . ASP A 1 189 ? -7.279 -0.667 -20.184 1.00 83.19 189 ASP A N 1
ATOM 1541 C CA . ASP A 1 189 ? -7.896 -0.184 -21.429 1.00 83.19 189 ASP A CA 1
ATOM 1542 C C . ASP A 1 189 ? -7.225 1.102 -21.969 1.00 83.19 189 ASP A C 1
ATOM 1544 O O . ASP A 1 189 ? -7.497 1.524 -23.097 1.00 83.19 189 ASP A O 1
ATOM 1548 N N . PHE A 1 190 ? -6.382 1.778 -21.176 1.00 86.75 190 PHE A N 1
ATOM 1549 C CA . PHE A 1 190 ? -5.811 3.080 -21.527 1.00 86.75 190 PHE A CA 1
ATOM 1550 C C . PHE A 1 190 ? -4.332 2.976 -21.898 1.00 86.75 190 PHE A C 1
ATOM 1552 O O . PHE A 1 190 ? -3.486 2.558 -21.112 1.00 86.75 190 PHE A O 1
ATOM 1559 N N . SER A 1 191 ? -3.987 3.433 -23.102 1.00 89.81 191 SER A N 1
ATOM 1560 C CA . SER A 1 191 ? -2.595 3.452 -23.556 1.00 89.81 191 SER A CA 1
ATOM 1561 C C . SER A 1 191 ? -1.787 4.584 -22.919 1.00 89.81 191 SER A C 1
ATOM 1563 O O . SER A 1 191 ? -2.191 5.750 -22.938 1.00 89.81 191 SER A O 1
ATOM 1565 N N . VAL A 1 192 ? -0.579 4.255 -22.460 1.00 91.19 192 VAL A N 1
ATOM 1566 C CA . VAL A 1 192 ? 0.371 5.200 -21.857 1.00 91.19 192 VAL A CA 1
ATOM 1567 C C . VAL A 1 192 ? 1.552 5.425 -22.800 1.00 91.19 192 VAL A C 1
ATOM 1569 O O . VAL A 1 192 ? 2.219 4.483 -23.224 1.00 91.19 192 VAL A O 1
ATOM 1572 N N . ILE A 1 193 ? 1.852 6.688 -23.124 1.00 92.75 193 ILE A N 1
ATOM 1573 C CA . ILE A 1 193 ? 2.990 7.056 -23.984 1.00 92.75 193 ILE A CA 1
ATOM 1574 C C . ILE A 1 193 ? 4.080 7.734 -23.151 1.00 92.75 193 ILE A C 1
ATOM 1576 O O . ILE A 1 193 ? 3.969 8.907 -22.789 1.00 92.75 193 ILE A O 1
ATOM 1580 N N . LEU A 1 194 ? 5.192 7.030 -22.934 1.00 92.00 194 LEU A N 1
ATOM 1581 C CA . LEU A 1 194 ? 6.372 7.568 -22.254 1.00 92.00 194 LEU A CA 1
ATOM 1582 C C . LEU A 1 194 ? 7.312 8.263 -23.247 1.00 92.00 194 LEU A C 1
ATOM 1584 O O . LEU A 1 194 ? 7.909 7.627 -24.118 1.00 92.00 194 LEU A O 1
ATOM 1588 N N . ARG A 1 195 ? 7.488 9.581 -23.100 1.00 92.50 195 ARG A N 1
ATOM 1589 C CA . ARG A 1 195 ? 8.360 10.398 -23.965 1.00 92.50 195 ARG A CA 1
ATOM 1590 C C . ARG A 1 195 ? 9.624 10.828 -23.230 1.00 92.50 195 ARG A C 1
ATOM 1592 O O . ARG A 1 195 ? 9.592 11.141 -22.046 1.00 92.50 195 ARG A O 1
ATOM 1599 N N . GLY A 1 196 ? 10.739 10.869 -23.951 1.00 90.56 196 GLY A N 1
ATOM 1600 C CA . GLY A 1 196 ? 12.036 11.289 -23.423 1.00 90.56 196 GLY A CA 1
ATOM 1601 C C . GLY A 1 196 ? 13.184 10.802 -24.298 1.00 90.56 196 GLY A C 1
ATOM 1602 O O . GLY A 1 196 ? 13.010 9.893 -25.114 1.00 90.56 196 GLY A O 1
ATOM 1603 N N . GLU A 1 197 ? 14.361 11.384 -24.116 1.00 90.88 197 GLU A N 1
ATOM 1604 C CA . GLU A 1 197 ? 15.585 10.990 -24.817 1.00 90.88 197 GLU A CA 1
ATOM 1605 C C . GLU A 1 197 ? 16.031 9.561 -24.458 1.00 90.88 197 GLU A C 1
ATOM 1607 O O . GLU A 1 197 ? 15.526 8.915 -23.531 1.00 90.88 197 GLU A O 1
ATOM 1612 N N . THR A 1 198 ? 16.964 9.010 -25.226 1.00 86.81 198 THR A N 1
ATOM 1613 C CA . THR A 1 198 ? 17.541 7.692 -24.939 1.00 86.81 198 THR A CA 1
ATOM 1614 C C . THR A 1 198 ? 18.248 7.701 -23.582 1.00 86.81 198 THR A C 1
ATOM 1616 O O . THR A 1 198 ? 18.965 8.638 -23.255 1.00 86.81 198 THR A O 1
ATOM 1619 N N . GLY A 1 199 ? 18.044 6.652 -22.779 1.00 84.12 199 GLY A N 1
ATOM 1620 C CA . GLY A 1 199 ? 18.688 6.513 -21.467 1.00 84.12 199 GLY A CA 1
ATOM 1621 C C . GLY A 1 199 ? 17.975 7.199 -20.295 1.00 84.12 199 GLY A C 1
ATOM 1622 O O . GLY A 1 199 ? 18.410 7.036 -19.163 1.00 84.12 199 GLY A O 1
ATOM 1623 N N . THR A 1 200 ? 16.845 7.886 -20.501 1.00 87.31 200 THR A N 1
ATOM 1624 C CA . THR A 1 200 ? 16.117 8.583 -19.414 1.00 87.31 200 THR A CA 1
ATOM 1625 C C . THR A 1 200 ? 15.237 7.676 -18.539 1.00 87.31 200 THR A C 1
ATOM 1627 O O . THR A 1 200 ? 14.321 8.157 -17.881 1.00 87.31 200 THR A O 1
ATOM 1630 N N . GLY A 1 201 ? 15.442 6.355 -18.566 1.00 88.31 201 GLY A N 1
ATOM 1631 C CA . GLY A 1 201 ? 14.688 5.418 -17.720 1.00 88.31 201 GLY A CA 1
ATOM 1632 C C . GLY A 1 201 ? 13.275 5.054 -18.198 1.00 88.31 201 GLY A C 1
ATO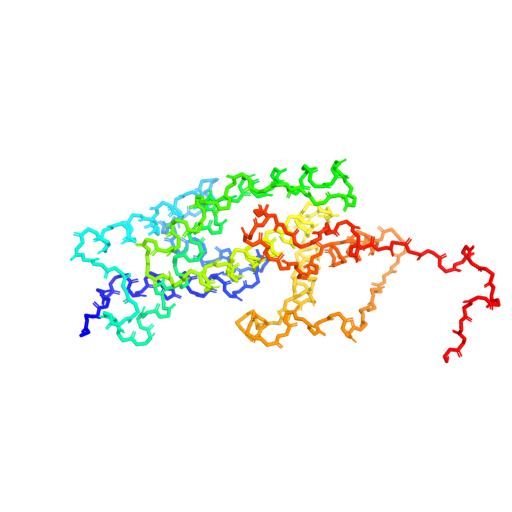M 1633 O O . GLY A 1 201 ? 12.528 4.448 -17.438 1.00 88.31 201 GLY A O 1
ATOM 1634 N N . LYS A 1 202 ? 12.896 5.347 -19.454 1.00 92.69 202 LYS A N 1
ATOM 1635 C CA . LYS A 1 202 ? 11.561 5.002 -19.999 1.00 92.69 202 LYS A CA 1
ATOM 1636 C C . LYS A 1 202 ? 11.198 3.521 -19.840 1.00 92.69 202 LYS A C 1
ATOM 1638 O O . LYS A 1 202 ? 10.078 3.208 -19.464 1.00 92.69 202 LYS A O 1
ATOM 1643 N N . GLY A 1 203 ? 12.147 2.618 -20.101 1.00 92.56 203 GLY A N 1
ATOM 1644 C CA . GLY A 1 203 ? 11.923 1.177 -19.946 1.00 92.56 203 GLY A CA 1
ATOM 1645 C C . GLY A 1 203 ? 11.672 0.769 -18.492 1.00 92.56 203 GLY A C 1
ATOM 1646 O O . GLY A 1 203 ? 10.817 -0.068 -18.238 1.00 92.56 203 GLY A O 1
ATOM 1647 N N . ALA A 1 204 ? 12.358 1.406 -17.537 1.00 94.00 204 ALA A N 1
ATOM 1648 C CA . ALA A 1 204 ? 12.133 1.167 -16.113 1.00 94.00 204 ALA A CA 1
ATOM 1649 C C . ALA A 1 204 ? 10.756 1.679 -15.665 1.00 94.00 204 ALA A C 1
ATOM 1651 O O . ALA A 1 204 ? 10.051 0.976 -14.950 1.00 94.00 204 ALA A O 1
ATOM 1652 N N . ALA A 1 205 ? 10.341 2.857 -16.143 1.00 95.19 205 ALA A N 1
ATOM 1653 C CA . ALA A 1 205 ? 8.996 3.379 -15.906 1.00 95.19 205 ALA A CA 1
ATOM 1654 C C . ALA A 1 205 ? 7.909 2.459 -16.494 1.00 95.19 205 ALA A C 1
ATOM 1656 O O . ALA A 1 205 ? 6.966 2.113 -15.790 1.00 95.19 205 ALA A O 1
ATOM 1657 N N . ALA A 1 206 ? 8.074 1.995 -17.739 1.00 94.62 206 ALA A N 1
ATOM 1658 C CA . ALA A 1 206 ? 7.145 1.057 -18.372 1.00 94.62 206 ALA A CA 1
ATOM 1659 C C . ALA A 1 206 ? 7.046 -0.271 -17.603 1.00 94.62 206 ALA A C 1
ATOM 1661 O O . ALA A 1 206 ? 5.951 -0.777 -17.380 1.00 94.62 206 ALA A O 1
ATOM 1662 N N . ALA A 1 207 ? 8.184 -0.814 -17.156 1.00 94.38 207 ALA A N 1
ATOM 1663 C CA . ALA A 1 207 ? 8.217 -2.030 -16.350 1.00 94.38 207 ALA A CA 1
ATOM 1664 C C . ALA A 1 207 ? 7.542 -1.843 -14.985 1.00 94.38 207 ALA A C 1
ATOM 1666 O O . ALA A 1 207 ? 6.849 -2.747 -14.524 1.00 94.38 207 ALA A O 1
ATOM 1667 N N . ALA A 1 208 ? 7.717 -0.679 -14.348 1.00 96.12 208 ALA A N 1
ATOM 1668 C CA . ALA A 1 208 ? 7.045 -0.365 -13.093 1.00 96.12 208 ALA A CA 1
ATOM 1669 C C . ALA A 1 208 ? 5.521 -0.311 -13.271 1.00 96.12 208 ALA A C 1
ATOM 1671 O O . ALA A 1 208 ? 4.812 -0.930 -12.484 1.00 96.12 208 ALA A O 1
ATOM 1672 N N . ILE A 1 209 ? 5.024 0.343 -14.326 1.00 95.19 209 ILE A N 1
ATOM 1673 C CA . ILE A 1 209 ? 3.587 0.387 -14.646 1.00 95.19 209 ILE A CA 1
ATOM 1674 C C . ILE A 1 209 ? 3.057 -1.026 -14.923 1.00 95.19 209 ILE A C 1
ATOM 1676 O O . ILE A 1 209 ? 2.132 -1.476 -14.252 1.00 95.19 209 ILE A O 1
ATOM 1680 N N . GLY A 1 210 ? 3.688 -1.768 -15.840 1.00 93.19 210 GLY A N 1
ATOM 1681 C CA . GLY A 1 210 ? 3.207 -3.090 -16.259 1.00 93.19 210 GLY A CA 1
ATOM 1682 C C . GLY A 1 210 ? 3.171 -4.127 -15.132 1.00 93.19 210 GLY A C 1
ATOM 1683 O O . GLY A 1 210 ? 2.258 -4.940 -15.066 1.00 93.19 210 GLY A O 1
ATOM 1684 N N . ARG A 1 211 ? 4.113 -4.072 -14.183 1.00 95.19 211 ARG A N 1
ATOM 1685 C CA . ARG A 1 211 ? 4.134 -4.977 -13.014 1.00 95.19 211 ARG A CA 1
ATOM 1686 C C . ARG A 1 211 ? 3.189 -4.557 -11.883 1.00 95.19 211 ARG A C 1
ATOM 1688 O O . ARG A 1 211 ? 3.109 -5.246 -10.865 1.00 95.19 211 ARG A O 1
ATOM 1695 N N . SER A 1 212 ? 2.494 -3.433 -12.039 1.00 95.31 212 SER A N 1
ATOM 1696 C CA . SER A 1 212 ? 1.598 -2.871 -11.026 1.00 95.31 212 SER A CA 1
ATOM 1697 C C . SER A 1 212 ? 0.119 -3.169 -11.275 1.00 95.31 212 SER A C 1
ATOM 1699 O O . SER A 1 212 ? -0.699 -2.781 -10.446 1.00 95.31 212 SER A O 1
ATOM 1701 N N . GLY A 1 213 ? -0.243 -3.857 -12.365 1.00 92.94 213 GLY A N 1
ATOM 1702 C CA . GLY A 1 213 ? -1.637 -4.191 -12.700 1.00 92.94 213 GLY A CA 1
ATOM 1703 C C . GLY A 1 213 ? -2.338 -5.031 -11.626 1.00 92.94 213 GLY A C 1
ATOM 1704 O O . GLY A 1 213 ? -1.690 -5.787 -10.904 1.00 92.94 213 GLY A O 1
ATOM 1705 N N . PHE A 1 214 ? -3.653 -4.878 -11.467 1.00 94.44 214 PHE A N 1
ATOM 1706 C CA . PHE A 1 214 ? -4.417 -5.542 -10.406 1.00 94.44 214 PHE A CA 1
ATOM 1707 C C . PHE A 1 214 ? -4.383 -7.073 -10.546 1.00 94.44 214 PHE A C 1
ATOM 1709 O O . PHE A 1 214 ? -4.501 -7.603 -11.644 1.00 94.44 214 PHE A O 1
ATOM 1716 N N . VAL A 1 215 ? -4.230 -7.792 -9.425 1.00 94.38 215 VAL A N 1
ATOM 1717 C CA . VAL A 1 215 ? -4.319 -9.261 -9.398 1.00 94.38 215 VAL A CA 1
ATOM 1718 C C . VAL A 1 215 ? -5.234 -9.691 -8.249 1.00 94.38 215 VAL A C 1
ATOM 1720 O O . VAL A 1 215 ? -4.914 -9.399 -7.093 1.00 94.38 215 VAL A O 1
ATOM 1723 N N . PRO A 1 216 ? -6.348 -10.395 -8.526 1.00 94.38 216 PRO A N 1
ATOM 1724 C CA . PRO A 1 216 ? -7.251 -10.886 -7.492 1.00 94.38 216 PRO A CA 1
ATOM 1725 C C . PRO A 1 216 ? -6.570 -11.857 -6.521 1.00 94.38 216 PRO A C 1
ATOM 1727 O O . PRO A 1 216 ? -5.714 -12.651 -6.913 1.00 94.38 216 PRO A O 1
ATOM 1730 N N . PHE A 1 217 ? -6.991 -11.833 -5.258 1.00 95.94 217 PHE A N 1
ATOM 1731 C CA . PHE A 1 217 ? -6.621 -12.846 -4.271 1.00 95.94 217 PHE A CA 1
ATOM 1732 C C . PHE A 1 217 ? -7.591 -14.036 -4.353 1.00 95.94 217 PHE A C 1
ATOM 1734 O O . PHE A 1 217 ? -8.805 -13.850 -4.262 1.00 95.94 217 PHE A O 1
ATOM 1741 N N . ASP A 1 218 ? -7.052 -15.243 -4.529 1.00 94.69 218 ASP A N 1
ATOM 1742 C CA . ASP A 1 218 ? -7.782 -16.512 -4.529 1.00 94.69 218 ASP A CA 1
ATOM 1743 C C . ASP A 1 218 ? -7.691 -17.131 -3.128 1.00 94.69 218 ASP A C 1
ATOM 1745 O O . ASP A 1 218 ? -6.671 -17.701 -2.734 1.00 94.69 218 ASP A O 1
ATOM 1749 N N . GLU A 1 219 ? -8.763 -16.973 -2.351 1.00 92.00 219 GLU A N 1
ATOM 1750 C CA . GLU A 1 219 ? -8.821 -17.434 -0.963 1.00 92.00 219 GLU A CA 1
ATOM 1751 C C . GLU A 1 219 ? -8.785 -18.962 -0.841 1.00 92.00 219 GLU A C 1
ATOM 1753 O O . GLU A 1 219 ? -8.149 -19.476 0.079 1.00 92.00 219 GLU A O 1
ATOM 1758 N N . ASP A 1 220 ? -9.415 -19.684 -1.772 1.00 91.56 220 ASP A N 1
ATOM 1759 C CA . ASP A 1 220 ? -9.465 -21.149 -1.746 1.00 91.56 220 ASP A CA 1
ATOM 1760 C C . ASP A 1 220 ? -8.072 -21.751 -1.954 1.00 91.56 220 ASP A C 1
ATOM 1762 O O . ASP A 1 220 ? -7.749 -22.807 -1.402 1.00 91.56 220 ASP A O 1
ATOM 1766 N N . ARG A 1 221 ? -7.239 -21.070 -2.751 1.00 90.69 221 ARG A N 1
ATOM 1767 C CA . ARG A 1 221 ? -5.859 -21.479 -3.026 1.00 90.69 221 ARG A CA 1
ATOM 1768 C C . ARG A 1 221 ? -4.818 -20.809 -2.135 1.00 90.69 221 ARG A C 1
ATOM 1770 O O . ARG A 1 221 ? -3.695 -21.282 -2.125 1.00 90.69 221 ARG A O 1
ATOM 1777 N N . GLY A 1 222 ? -5.156 -19.739 -1.415 1.00 90.69 222 GLY A N 1
ATOM 1778 C CA . GLY A 1 222 ? -4.209 -19.012 -0.560 1.00 90.69 222 GLY A CA 1
ATOM 1779 C C . GLY A 1 222 ? -3.155 -18.195 -1.319 1.00 90.69 222 GLY A C 1
ATOM 1780 O O . GLY A 1 222 ? -2.137 -17.810 -0.740 1.00 90.69 222 GLY A O 1
ATOM 1781 N N . ARG A 1 223 ? -3.399 -17.889 -2.599 1.00 93.88 223 ARG A N 1
ATOM 1782 C CA . ARG A 1 223 ? -2.446 -17.209 -3.493 1.00 93.88 223 ARG A CA 1
ATOM 1783 C C . ARG A 1 223 ? -3.124 -16.166 -4.375 1.00 93.88 223 ARG A C 1
ATOM 1785 O O . ARG A 1 223 ? -4.347 -16.079 -4.428 1.00 93.88 223 ARG A O 1
ATOM 1792 N N . PHE A 1 224 ? -2.341 -15.358 -5.081 1.00 95.38 224 PHE A N 1
ATOM 1793 C CA . PHE A 1 224 ? -2.890 -14.478 -6.114 1.00 95.38 224 PHE A CA 1
ATOM 1794 C C . PHE A 1 224 ? -3.268 -15.285 -7.361 1.00 95.38 224 PHE A C 1
ATOM 1796 O O . PHE A 1 224 ? -2.628 -16.288 -7.676 1.00 95.38 224 PHE A O 1
ATOM 1803 N N . ALA A 1 225 ? -4.322 -14.856 -8.061 1.00 94.31 225 ALA A N 1
ATOM 1804 C CA . ALA A 1 225 ? -4.877 -15.572 -9.210 1.00 94.31 225 ALA A CA 1
ATOM 1805 C C . ALA A 1 225 ? -3.852 -15.789 -10.333 1.00 94.31 225 ALA A C 1
ATOM 1807 O O . ALA A 1 225 ? -3.957 -16.770 -11.071 1.00 94.31 225 ALA A O 1
ATOM 1808 N N . SER A 1 226 ? -2.860 -14.901 -10.432 1.00 94.31 226 SER A N 1
ATOM 1809 C CA . SER A 1 226 ? -1.759 -15.026 -11.372 1.00 94.31 226 SER A CA 1
ATOM 1810 C C . SER A 1 226 ? -0.476 -14.324 -10.909 1.00 94.31 226 SER A C 1
ATOM 1812 O O . SER A 1 226 ? -0.459 -13.634 -9.883 1.00 94.31 226 SER A O 1
ATOM 1814 N N . SER A 1 227 ? 0.626 -14.533 -11.634 1.00 95.62 227 SER A N 1
ATOM 1815 C CA . SER A 1 227 ? 1.902 -13.881 -11.338 1.00 95.62 227 SER A CA 1
ATOM 1816 C C . SER A 1 227 ? 1.942 -12.498 -11.972 1.00 95.62 227 SER A C 1
ATOM 1818 O O . SER A 1 227 ? 1.736 -12.351 -13.169 1.00 95.62 227 SER A O 1
ATOM 1820 N N . PHE A 1 228 ? 2.334 -11.463 -11.226 1.00 94.50 228 PHE A N 1
ATOM 1821 C CA . PHE A 1 228 ? 2.484 -10.127 -11.824 1.00 94.50 228 PHE A CA 1
ATOM 1822 C C . PHE A 1 228 ? 3.584 -10.041 -12.882 1.00 94.50 228 PHE A C 1
ATOM 1824 O O . PHE A 1 228 ? 3.679 -9.043 -13.595 1.00 94.50 228 PHE A O 1
ATOM 1831 N N . THR A 1 229 ? 4.459 -11.045 -12.953 1.00 94.00 229 THR A N 1
ATOM 1832 C CA . THR A 1 229 ? 5.514 -11.083 -13.967 1.00 94.00 229 THR A CA 1
ATOM 1833 C C . THR A 1 229 ? 4.942 -11.322 -15.362 1.00 94.00 229 THR A C 1
ATOM 1835 O O . THR A 1 229 ? 5.521 -10.826 -16.323 1.00 94.00 229 THR A O 1
ATOM 1838 N N . GLU A 1 230 ? 3.780 -11.975 -15.465 1.00 93.50 230 GLU A N 1
ATOM 1839 C CA . GLU A 1 230 ? 3.084 -12.209 -16.733 1.00 93.50 230 GLU A CA 1
ATOM 1840 C C . GLU A 1 230 ? 2.384 -10.936 -17.252 1.00 93.50 230 GLU A C 1
ATOM 1842 O O . GLU A 1 230 ? 2.156 -10.795 -18.450 1.00 93.50 230 GLU A O 1
ATOM 1847 N N . LEU A 1 231 ? 2.089 -9.976 -16.360 1.00 89.75 231 LEU A N 1
ATOM 1848 C CA . LEU A 1 231 ? 1.412 -8.717 -16.701 1.00 89.75 231 LEU A CA 1
ATOM 1849 C C . LEU A 1 231 ? 2.308 -7.757 -17.494 1.00 89.75 231 LEU A C 1
ATOM 1851 O O . LEU A 1 231 ? 1.821 -6.831 -18.140 1.00 89.75 231 LEU A O 1
ATOM 1855 N N . PHE A 1 232 ? 3.629 -7.953 -17.447 1.00 90.75 232 PHE A N 1
ATOM 1856 C CA . PHE A 1 232 ? 4.585 -7.121 -18.165 1.00 90.75 232 PHE A CA 1
ATOM 1857 C C . PHE A 1 232 ? 5.329 -7.927 -19.226 1.00 90.75 232 PHE A C 1
ATOM 1859 O O . PHE A 1 232 ? 6.299 -8.625 -18.930 1.00 90.75 232 PHE A O 1
ATOM 1866 N N . VAL A 1 233 ? 4.934 -7.735 -20.484 1.00 88.69 233 VAL A N 1
ATOM 1867 C CA . VAL A 1 233 ? 5.595 -8.342 -21.643 1.00 88.69 233 VAL A CA 1
ATOM 1868 C C . VAL A 1 233 ? 6.384 -7.266 -22.399 1.00 88.69 233 VAL A C 1
ATOM 1870 O O . VAL A 1 233 ? 5.801 -6.486 -23.156 1.00 88.69 233 VAL A O 1
ATOM 1873 N N . PRO A 1 234 ? 7.714 -7.170 -22.213 1.00 88.12 234 PRO A N 1
ATOM 1874 C CA . PRO A 1 234 ? 8.523 -6.217 -22.958 1.00 88.12 234 PRO A CA 1
ATOM 1875 C C . PRO A 1 234 ? 8.662 -6.670 -24.416 1.00 88.12 234 PRO A C 1
ATOM 1877 O O . PRO A 1 234 ? 9.329 -7.661 -24.709 1.00 88.12 234 PRO A O 1
ATOM 1880 N N . ILE A 1 235 ? 8.075 -5.911 -25.341 1.00 85.88 235 ILE A N 1
ATOM 1881 C CA . ILE A 1 235 ? 8.149 -6.173 -26.783 1.00 85.88 235 ILE A CA 1
ATOM 1882 C C . ILE A 1 235 ? 8.930 -5.049 -27.459 1.00 85.88 235 ILE A C 1
ATOM 1884 O O . ILE A 1 235 ? 8.598 -3.871 -27.329 1.00 85.88 235 ILE A O 1
ATOM 1888 N N . ASN A 1 236 ? 9.962 -5.411 -28.221 1.00 81.62 236 ASN A N 1
ATOM 1889 C CA . ASN A 1 236 ? 10.601 -4.488 -29.148 1.00 81.62 236 ASN A CA 1
ATOM 1890 C C . ASN A 1 236 ? 10.038 -4.716 -30.554 1.00 81.62 236 ASN A C 1
ATOM 1892 O O . ASN A 1 236 ? 10.405 -5.681 -31.219 1.00 81.62 236 ASN A O 1
ATOM 1896 N N . LEU A 1 237 ? 9.185 -3.801 -31.018 1.00 79.50 237 LEU A N 1
ATOM 1897 C CA . LEU A 1 237 ? 8.540 -3.891 -32.332 1.00 79.50 237 LEU A CA 1
ATOM 1898 C C . LEU A 1 237 ? 9.544 -4.007 -33.489 1.00 79.50 237 LEU A C 1
ATOM 1900 O O . LEU A 1 237 ? 9.255 -4.676 -34.472 1.00 79.50 237 LEU A O 1
ATOM 1904 N N . SER A 1 238 ? 10.756 -3.451 -33.360 1.00 77.81 238 SER A N 1
ATOM 1905 C CA . SER A 1 238 ? 11.780 -3.557 -34.409 1.00 77.81 238 SER A CA 1
ATOM 1906 C C . SER A 1 238 ? 12.344 -4.973 -34.584 1.00 77.81 238 SER A C 1
ATOM 1908 O O . SER A 1 238 ? 13.138 -5.203 -35.493 1.00 77.81 238 SER A O 1
ATOM 1910 N N . GLN A 1 239 ? 12.032 -5.898 -33.673 1.00 78.69 239 GLN A N 1
ATOM 1911 C CA . GLN A 1 239 ? 12.447 -7.301 -33.745 1.00 78.69 239 GLN A CA 1
ATOM 1912 C C . GLN A 1 239 ? 11.418 -8.178 -34.471 1.00 78.69 239 GLN A C 1
ATOM 1914 O O . GLN A 1 239 ? 11.706 -9.344 -34.738 1.00 78.69 239 GLN A O 1
ATOM 1919 N N . PHE A 1 240 ? 10.248 -7.628 -34.811 1.00 77.94 240 PHE A N 1
ATOM 1920 C CA . PHE A 1 240 ? 9.193 -8.339 -35.522 1.00 77.94 240 PHE A CA 1
ATOM 1921 C C . PHE A 1 240 ? 9.180 -7.949 -37.006 1.00 77.94 240 PHE A C 1
ATOM 1923 O O . PHE A 1 240 ? 9.440 -6.791 -37.341 1.00 77.94 240 PHE A O 1
ATOM 1930 N N . PRO A 1 241 ? 8.893 -8.895 -37.919 1.00 77.69 241 PRO A N 1
ATOM 1931 C CA . PRO A 1 241 ? 8.672 -8.577 -39.326 1.00 77.69 241 PRO A CA 1
ATOM 1932 C C . PRO A 1 241 ? 7.524 -7.572 -39.482 1.00 77.69 241 PRO A C 1
ATOM 1934 O O . PRO A 1 241 ? 6.485 -7.739 -38.848 1.00 77.69 241 PRO A O 1
ATOM 1937 N N . GLU A 1 242 ? 7.664 -6.584 -40.371 1.00 71.94 242 GLU A N 1
ATOM 1938 C CA . GLU A 1 242 ? 6.626 -5.563 -40.619 1.00 71.94 242 GLU A CA 1
ATOM 1939 C C . GLU A 1 242 ? 5.258 -6.177 -40.962 1.00 71.94 242 GLU A C 1
ATOM 1941 O O . GLU A 1 242 ? 4.227 -5.638 -40.585 1.00 71.94 242 GLU A O 1
ATOM 1946 N N . SER A 1 243 ? 5.234 -7.351 -41.603 1.00 77.56 243 SER A N 1
ATOM 1947 C CA . SER A 1 243 ? 4.003 -8.069 -41.957 1.00 77.56 243 SER A CA 1
ATOM 1948 C C . SER A 1 243 ? 3.214 -8.635 -40.767 1.00 77.56 243 SER A C 1
ATOM 1950 O O . SER A 1 243 ? 2.106 -9.120 -40.969 1.00 77.56 243 SER A O 1
ATOM 1952 N N . LEU A 1 244 ? 3.801 -8.664 -39.566 1.00 69.44 244 LEU A N 1
ATOM 1953 C CA . LEU A 1 244 ? 3.170 -9.121 -38.318 1.00 69.44 244 LEU A CA 1
ATOM 1954 C C . LEU A 1 244 ? 2.626 -7.963 -37.471 1.00 69.44 244 LEU A C 1
ATOM 1956 O O . LEU A 1 244 ? 1.905 -8.210 -36.510 1.00 69.44 244 LEU A O 1
ATOM 1960 N N . ILE A 1 245 ? 2.980 -6.721 -37.805 1.00 69.19 245 ILE A N 1
ATOM 1961 C CA . ILE A 1 245 ? 2.488 -5.529 -37.120 1.00 69.19 245 ILE A CA 1
ATOM 1962 C C . ILE A 1 245 ? 1.276 -5.048 -37.917 1.00 69.19 245 ILE A C 1
ATOM 1964 O O . ILE A 1 245 ? 1.430 -4.483 -39.002 1.00 69.19 245 ILE A O 1
ATOM 1968 N N . GLU A 1 246 ? 0.066 -5.319 -37.421 1.00 63.22 246 GLU A N 1
ATOM 1969 C CA . GLU A 1 246 ? -1.141 -4.764 -38.037 1.00 63.22 246 GLU A CA 1
ATOM 1970 C C . GLU A 1 246 ? -1.031 -3.234 -38.063 1.00 63.22 246 GLU A C 1
ATOM 1972 O O . GLU A 1 246 ? -0.685 -2.593 -37.070 1.00 63.22 246 GLU A O 1
ATOM 1977 N N . SER A 1 247 ? -1.231 -2.659 -39.249 1.00 56.12 247 SER A N 1
ATOM 1978 C CA . SER A 1 247 ? -1.230 -1.212 -39.445 1.00 56.12 247 SER A CA 1
ATOM 1979 C C . SER A 1 247 ? -2.598 -0.679 -39.025 1.00 56.12 247 SER A C 1
ATOM 1981 O O . SER A 1 247 ? -3.562 -0.878 -39.764 1.00 56.12 247 SER A O 1
ATOM 1983 N N . GLU A 1 248 ? -2.690 -0.048 -37.854 1.00 43.62 248 GLU A N 1
ATOM 1984 C CA . GLU A 1 248 ? -3.832 0.816 -37.506 1.00 43.62 248 GLU A CA 1
ATOM 1985 C C . GLU A 1 248 ? -3.763 2.169 -38.229 1.00 43.62 248 GLU A C 1
ATOM 1987 O O . GLU A 1 248 ? -2.655 2.754 -38.319 1.00 43.62 248 GLU A O 1
#

pLDDT: mean 92.26, std 6.85, range [43.62, 98.12]

Foldseek 3Di:
DDEDDPVLLVLLVLLLVLLQAQCLDPSNVVSLCVLLVDDDDDPCSLVSSLVSLVVSLVVVVVVHAQACVVYDVSRNSSLLSSLLSSLLSVCLVVLLVLLVVLVVVFWDWDFDPCLCVQQCSNVSNHDDNVRSQLSVLVSSLVSLLCNLLVPLQDDDDPVSSVLSSVLSCLQCNSGNVCSSVPCLVPSVVDDDDDDDDPPNSSVSSLLSSQLSRGWGQDPVRNTTPIRSNVSDDDDDPVVDDPVPDDDD